Protein AF-A0A7S1UYY3-F1 (afdb_monomer_lite)

Structure (mmCIF, N/CA/C/O backbone):
data_AF-A0A7S1UYY3-F1
#
_entry.id   AF-A0A7S1UYY3-F1
#
loop_
_atom_site.group_PDB
_atom_site.id
_atom_site.type_symbol
_atom_site.label_atom_id
_atom_site.label_alt_id
_atom_site.label_comp_id
_atom_site.label_asym_id
_atom_site.label_entity_id
_atom_site.label_seq_id
_atom_site.pdbx_PDB_ins_code
_atom_site.Cartn_x
_atom_site.Cartn_y
_atom_site.Cartn_z
_atom_site.occupancy
_atom_site.B_iso_or_equiv
_atom_site.auth_seq_id
_atom_site.auth_comp_id
_atom_site.auth_asym_id
_atom_site.auth_atom_id
_atom_site.pdbx_PDB_model_num
ATOM 1 N N . ASP A 1 1 ? -10.973 -47.194 -10.276 1.00 52.62 1 ASP A N 1
ATOM 2 C CA . ASP A 1 1 ? -10.687 -47.774 -8.959 1.00 52.62 1 ASP A CA 1
ATOM 3 C C . ASP A 1 1 ? -9.237 -47.591 -8.577 1.00 52.62 1 ASP A C 1
ATOM 5 O O . ASP A 1 1 ? -8.511 -48.560 -8.589 1.00 52.62 1 ASP A O 1
ATOM 9 N N . ASP A 1 2 ? -8.835 -46.366 -8.234 1.00 42.84 2 ASP A N 1
ATOM 10 C CA . ASP A 1 2 ? -7.578 -46.113 -7.515 1.00 42.84 2 ASP A CA 1
ATOM 11 C C . ASP A 1 2 ? -7.747 -44.803 -6.734 1.00 42.84 2 ASP A C 1
ATOM 13 O O . ASP A 1 2 ? -7.503 -43.701 -7.227 1.00 42.84 2 ASP A O 1
ATOM 17 N N . SER A 1 3 ? -8.307 -44.925 -5.530 1.00 42.09 3 SER A N 1
ATOM 18 C CA . SER A 1 3 ? -8.498 -43.836 -4.573 1.00 42.09 3 SER A CA 1
ATOM 19 C C . SER A 1 3 ? -7.393 -43.893 -3.520 1.00 42.09 3 SER A C 1
ATOM 21 O O . SER A 1 3 ? -7.538 -44.558 -2.494 1.00 42.09 3 SER A O 1
ATOM 23 N N . GLU A 1 4 ? -6.285 -43.200 -3.769 1.00 55.50 4 GLU A N 1
ATOM 24 C CA . GLU A 1 4 ? -5.253 -42.969 -2.758 1.00 55.50 4 GLU A CA 1
ATOM 25 C C . GLU A 1 4 ? -5.729 -41.894 -1.770 1.00 55.50 4 GLU A C 1
ATOM 27 O O . GLU A 1 4 ? -5.860 -40.711 -2.100 1.00 55.50 4 GLU A O 1
ATOM 32 N N . GLY A 1 5 ? -6.021 -42.330 -0.543 1.00 42.44 5 GLY A N 1
ATOM 33 C CA . GLY A 1 5 ? -6.344 -41.473 0.589 1.00 42.44 5 GLY A CA 1
ATOM 34 C C . GLY A 1 5 ? -5.138 -40.635 1.001 1.00 42.44 5 GLY A C 1
ATOM 35 O O . GLY A 1 5 ? -4.098 -41.164 1.385 1.00 42.44 5 GLY A O 1
ATOM 36 N N . ARG A 1 6 ? -5.281 -39.309 0.927 1.00 49.28 6 ARG A N 1
ATOM 37 C CA . ARG A 1 6 ? -4.345 -38.370 1.548 1.00 49.28 6 ARG A CA 1
ATOM 38 C C . ARG A 1 6 ? -4.830 -38.053 2.952 1.00 49.28 6 ARG A C 1
ATOM 40 O O . ARG A 1 6 ? -5.803 -37.320 3.119 1.00 49.28 6 ARG A O 1
ATOM 47 N N . ASP A 1 7 ? -4.114 -38.585 3.933 1.00 47.47 7 ASP A N 1
ATOM 48 C CA . ASP A 1 7 ? -4.199 -38.169 5.326 1.00 47.47 7 ASP A CA 1
ATOM 49 C C . ASP A 1 7 ? -3.771 -36.702 5.450 1.00 47.47 7 ASP A C 1
ATOM 51 O O . ASP A 1 7 ? -2.612 -36.335 5.244 1.00 47.47 7 ASP A O 1
ATOM 55 N N . ILE A 1 8 ? -4.737 -35.836 5.755 1.00 46.44 8 ILE A N 1
ATOM 56 C CA . ILE A 1 8 ? -4.499 -34.430 6.079 1.00 46.44 8 ILE A CA 1
ATOM 57 C C . ILE A 1 8 ? -4.247 -34.358 7.585 1.00 46.44 8 ILE A C 1
ATOM 59 O O . ILE A 1 8 ? -5.171 -34.233 8.387 1.00 46.44 8 ILE A O 1
ATOM 63 N N . SER A 1 9 ? -2.975 -34.441 7.966 1.00 44.53 9 SER A N 1
ATOM 64 C CA . SER A 1 9 ? -2.517 -34.140 9.322 1.00 44.53 9 SER A CA 1
ATOM 65 C C . SER A 1 9 ? -2.744 -32.657 9.624 1.00 44.53 9 SER A C 1
ATOM 67 O O . SER A 1 9 ? -2.066 -31.786 9.080 1.00 44.53 9 SER A O 1
ATOM 69 N N . ILE A 1 10 ? -3.717 -32.366 10.487 1.00 49.03 10 ILE A N 1
ATOM 70 C CA . ILE A 1 10 ? -4.000 -31.021 11.000 1.00 49.03 10 ILE A CA 1
ATOM 71 C C . ILE A 1 10 ? -2.915 -30.669 12.034 1.00 49.03 10 ILE A C 1
ATOM 73 O O . ILE A 1 10 ? -2.806 -31.373 13.040 1.00 49.03 10 ILE A O 1
ATOM 77 N N . PRO A 1 11 ? -2.119 -29.599 11.856 1.00 46.88 11 PRO A N 1
ATOM 78 C CA . PRO A 1 11 ? -1.192 -29.164 12.890 1.00 46.88 11 PRO A CA 1
ATOM 79 C C . PRO A 1 11 ? -1.979 -28.535 14.048 1.00 46.88 11 PRO A C 1
ATOM 81 O O . PRO A 1 11 ? -2.518 -27.434 13.935 1.00 46.88 11 PRO A O 1
ATOM 84 N N . SER A 1 12 ? -2.043 -29.240 15.180 1.00 55.00 12 SER A N 1
ATOM 85 C CA . SER A 1 12 ? -2.548 -28.703 16.443 1.00 55.00 12 SER A CA 1
ATOM 86 C C . SER A 1 12 ? -1.525 -27.722 17.026 1.00 55.00 12 SER A C 1
ATOM 88 O O . SER A 1 12 ? -0.658 -28.091 17.816 1.00 55.00 12 SER A O 1
ATOM 90 N N . LEU A 1 13 ? -1.604 -26.459 16.618 1.00 47.78 13 LEU A N 1
ATOM 91 C CA . LEU A 1 13 ? -0.840 -25.367 17.217 1.00 47.78 13 LEU A CA 1
ATOM 92 C C . LEU A 1 13 ? -1.802 -24.407 17.909 1.00 47.78 13 LEU A C 1
ATOM 94 O O . LEU A 1 13 ? -2.100 -23.323 17.417 1.00 47.78 13 LEU A O 1
ATOM 98 N N . LEU A 1 14 ? -2.283 -24.825 19.078 1.00 53.88 14 LEU A N 1
ATOM 99 C CA . LEU A 1 14 ? -2.656 -23.880 20.121 1.00 53.88 14 LEU A CA 1
ATOM 100 C C . LEU A 1 14 ? -1.520 -23.888 21.150 1.00 53.88 14 LEU A C 1
ATOM 102 O O . LEU A 1 14 ? -1.193 -24.956 21.672 1.00 53.88 14 LEU A O 1
ATOM 106 N N . PRO A 1 15 ? -0.872 -22.742 21.420 1.00 59.56 15 PRO A N 1
ATOM 107 C CA . PRO A 1 15 ? 0.166 -22.671 22.435 1.00 59.56 15 PRO A CA 1
ATOM 108 C C . PRO A 1 15 ? -0.444 -23.005 23.800 1.00 59.56 15 PRO A C 1
ATOM 110 O O . PRO A 1 15 ? -1.443 -22.411 24.208 1.00 59.56 15 PRO A O 1
ATOM 113 N N . LEU A 1 16 ? 0.190 -23.939 24.512 1.00 57.34 16 LEU A N 1
ATOM 114 C CA . LEU A 1 16 ? -0.206 -24.470 25.826 1.00 57.34 16 LEU A CA 1
ATOM 115 C C . LEU A 1 16 ? -0.330 -23.418 26.956 1.00 57.34 16 LEU A C 1
ATOM 117 O O . LEU A 1 16 ? -0.609 -23.792 28.084 1.00 57.34 16 LEU A O 1
ATOM 121 N N . GLY A 1 17 ? -0.172 -22.118 26.678 1.00 54.28 17 GLY A N 1
ATOM 122 C CA . GLY A 1 17 ? -0.335 -21.022 27.645 1.00 54.28 17 GLY A CA 1
ATOM 123 C C . GLY A 1 17 ? -1.596 -20.162 27.469 1.00 54.28 17 GLY A C 1
ATOM 124 O O . GLY A 1 17 ? -1.821 -19.251 28.259 1.00 54.28 17 GLY A O 1
ATOM 125 N N . ALA A 1 18 ? -2.429 -20.406 26.447 1.00 55.88 18 ALA A N 1
ATOM 126 C CA . ALA A 1 18 ? -3.613 -19.570 26.198 1.00 55.88 18 ALA A CA 1
ATOM 127 C C . ALA A 1 18 ? -4.773 -19.829 27.183 1.00 55.88 18 ALA A C 1
ATOM 129 O O . ALA A 1 18 ? -5.605 -18.947 27.399 1.00 55.88 18 ALA A O 1
ATOM 130 N N . LEU A 1 19 ? -4.830 -21.018 27.795 1.00 60.69 19 LEU A N 1
ATOM 131 C CA . LEU A 1 19 ? -5.887 -21.373 28.749 1.00 60.69 19 LEU A CA 1
ATOM 132 C C . LEU A 1 19 ? -5.675 -20.720 30.125 1.00 60.69 19 LEU A C 1
ATOM 134 O O . LEU A 1 19 ? -6.641 -20.228 30.707 1.00 60.69 19 LEU A O 1
ATOM 138 N N . ASP A 1 20 ? -4.428 -20.591 30.585 1.00 67.62 20 ASP A N 1
ATOM 139 C CA . ASP A 1 20 ? -4.117 -19.972 31.882 1.00 67.62 20 ASP A CA 1
ATOM 140 C C . ASP A 1 20 ? -4.412 -18.461 31.894 1.00 67.62 20 ASP A C 1
ATOM 142 O O . ASP A 1 20 ? -4.897 -17.915 32.890 1.00 67.62 20 ASP A O 1
ATOM 146 N N . ALA A 1 21 ? -4.210 -17.778 30.760 1.00 65.81 21 ALA A N 1
ATOM 147 C CA . ALA A 1 21 ? -4.546 -16.360 30.616 1.00 65.81 21 ALA A CA 1
ATOM 148 C C . ALA A 1 21 ? -6.069 -16.110 30.644 1.00 65.81 21 ALA A C 1
ATOM 150 O O . ALA A 1 21 ? -6.531 -15.128 31.231 1.00 65.81 21 ALA A O 1
ATOM 151 N N . LEU A 1 22 ? -6.859 -17.020 30.063 1.00 63.47 22 LEU A N 1
ATOM 152 C CA . LEU A 1 22 ? -8.324 -16.950 30.079 1.00 63.47 22 LEU A CA 1
ATOM 153 C C . LEU A 1 22 ? -8.902 -17.261 31.467 1.00 63.47 22 LEU A C 1
ATOM 155 O O . LEU A 1 22 ? -9.860 -16.610 31.890 1.00 63.47 22 LEU A O 1
ATOM 159 N N . GLU A 1 23 ? -8.304 -18.194 32.213 1.00 70.75 23 GLU A N 1
ATOM 160 C CA . GLU A 1 23 ? -8.744 -18.500 33.578 1.00 70.75 23 GLU A CA 1
ATOM 161 C C . GLU A 1 23 ? -8.392 -17.376 34.571 1.00 70.75 23 GLU A C 1
ATOM 163 O O . GLU A 1 23 ? -9.187 -17.062 35.464 1.00 70.75 23 GLU A O 1
ATOM 168 N N . SER A 1 24 ? -7.248 -16.704 34.385 1.00 67.19 24 SER A N 1
ATOM 169 C CA . SER A 1 24 ? -6.874 -15.535 35.190 1.00 67.19 24 SER A CA 1
ATOM 170 C C . SER A 1 24 ? -7.800 -14.338 34.937 1.00 67.19 24 SER A C 1
ATOM 172 O O . SER A 1 24 ? -8.229 -13.686 35.890 1.00 67.19 24 SER A O 1
ATOM 174 N N . ALA A 1 25 ? -8.186 -14.082 33.681 1.00 64.38 25 ALA A N 1
ATOM 175 C CA . ALA A 1 25 ? -9.137 -13.018 33.345 1.00 64.38 25 ALA A CA 1
ATOM 176 C C . ALA A 1 25 ? -10.555 -13.296 33.891 1.00 64.38 25 ALA A C 1
ATOM 178 O O . ALA A 1 25 ? -11.252 -12.380 34.330 1.00 64.38 25 ALA A O 1
ATOM 179 N N . ALA A 1 26 ? -10.980 -14.565 33.935 1.00 64.94 26 ALA A N 1
ATOM 180 C CA . ALA A 1 26 ? -12.285 -14.950 34.477 1.00 64.94 26 ALA A CA 1
ATOM 181 C C . ALA A 1 26 ? -12.391 -14.789 36.009 1.00 64.94 26 ALA A C 1
ATOM 183 O O . ALA A 1 26 ? -13.480 -14.516 36.525 1.00 64.94 26 ALA A O 1
ATOM 184 N N . LYS A 1 27 ? -11.281 -14.930 36.751 1.00 67.06 27 LYS A N 1
ATOM 185 C CA . LYS A 1 27 ? -11.254 -14.720 38.213 1.00 67.06 27 LYS A CA 1
ATOM 186 C C . LYS A 1 27 ? -11.366 -13.239 38.588 1.00 67.06 27 LYS A C 1
ATOM 188 O O . LYS A 1 27 ? -12.049 -12.923 39.562 1.00 67.06 27 LYS A O 1
ATOM 193 N N . ASP A 1 28 ? -10.800 -12.345 37.780 1.00 62.34 28 ASP A N 1
ATOM 194 C CA . ASP A 1 28 ? -10.790 -10.906 38.068 1.00 62.34 28 ASP A CA 1
ATOM 195 C C . ASP A 1 28 ? -12.173 -10.252 37.858 1.00 62.34 28 ASP A C 1
ATOM 197 O O . ASP A 1 28 ? -12.655 -9.481 38.691 1.00 62.34 28 ASP A O 1
ATOM 201 N N . VAL A 1 29 ? -12.916 -10.680 36.828 1.00 61.19 29 VAL A N 1
ATOM 202 C CA . VAL A 1 29 ? -14.305 -10.224 36.602 1.00 61.19 29 VAL A CA 1
ATOM 203 C C . VAL A 1 29 ? -15.252 -10.710 37.710 1.00 61.19 29 VAL A C 1
ATOM 205 O O . VAL A 1 29 ? -16.181 -9.999 38.106 1.00 61.19 29 VAL A O 1
ATOM 208 N N . ARG A 1 30 ? -15.012 -11.906 38.269 1.00 58.00 30 ARG A N 1
ATOM 209 C CA . ARG A 1 30 ? -15.845 -12.467 39.346 1.00 58.00 30 ARG A CA 1
ATOM 210 C C . ARG A 1 30 ? -15.666 -11.721 40.673 1.00 58.00 30 ARG A C 1
ATOM 212 O O . ARG A 1 30 ? -16.645 -11.576 41.399 1.00 58.00 30 ARG A O 1
ATOM 219 N N . GLY A 1 31 ? -14.463 -11.213 40.954 1.00 56.47 31 GLY A N 1
ATOM 220 C CA . GLY A 1 31 ? -14.181 -10.392 42.138 1.00 56.47 31 GLY A CA 1
ATOM 221 C C . GLY A 1 31 ? -14.798 -8.991 42.073 1.00 56.47 31 GLY A C 1
ATOM 222 O O . GLY A 1 31 ? -15.249 -8.462 43.092 1.00 56.47 31 GLY A O 1
ATOM 223 N N . GLN A 1 32 ? -14.898 -8.408 40.873 1.00 55.22 32 GLN A N 1
ATOM 224 C CA . GLN A 1 32 ? -15.507 -7.086 40.691 1.00 55.22 32 GLN A CA 1
ATOM 225 C C . GLN A 1 32 ? -17.042 -7.121 40.770 1.00 55.22 32 GLN A C 1
ATOM 227 O O . GLN A 1 32 ? -17.643 -6.214 41.346 1.00 55.22 32 GLN A O 1
ATOM 232 N N . LEU A 1 33 ? -17.698 -8.195 40.309 1.00 52.19 33 LEU A N 1
ATOM 233 C CA . LEU A 1 33 ? -19.162 -8.310 40.400 1.00 52.19 33 LEU A CA 1
ATOM 234 C C . LEU A 1 33 ? -19.693 -8.539 41.825 1.00 52.19 33 LEU A C 1
ATOM 236 O O . LEU A 1 33 ? -20.840 -8.193 42.105 1.00 52.19 33 LEU A O 1
ATOM 240 N N . THR A 1 34 ? -18.889 -9.079 42.744 1.00 53.59 34 THR A N 1
ATOM 241 C CA . THR A 1 34 ? -19.306 -9.262 44.147 1.00 53.59 34 THR A CA 1
ATOM 242 C C . THR A 1 34 ? -19.198 -7.993 44.991 1.00 53.59 34 THR A C 1
ATOM 244 O O . THR A 1 34 ? -19.754 -7.954 46.083 1.00 53.59 34 THR A O 1
ATOM 247 N N . LYS A 1 35 ? -18.519 -6.944 44.504 1.00 50.16 35 LYS A N 1
ATOM 248 C CA . LYS A 1 35 ? -18.281 -5.714 45.281 1.00 50.16 35 LYS A CA 1
ATOM 249 C C . LYS A 1 35 ? -19.299 -4.595 45.017 1.00 50.16 35 LYS A C 1
ATOM 251 O O . LYS A 1 35 ? -19.340 -3.636 45.774 1.00 50.16 35 LYS A O 1
ATOM 256 N N . VAL A 1 36 ? -20.157 -4.736 44.003 1.00 51.00 36 VAL A N 1
ATOM 257 C CA . VAL A 1 36 ? -21.147 -3.708 43.602 1.00 51.00 36 VAL A CA 1
ATOM 258 C C . VAL A 1 36 ? -22.562 -4.006 44.132 1.00 51.00 36 VAL A C 1
ATOM 260 O O . VAL A 1 36 ? -23.520 -3.333 43.773 1.00 51.00 36 VAL A O 1
ATOM 263 N N . ARG A 1 37 ? -22.747 -5.010 45.002 1.00 51.00 37 ARG A N 1
ATOM 264 C CA . ARG A 1 37 ? -24.098 -5.461 45.391 1.00 51.00 37 ARG A CA 1
ATOM 265 C C . ARG A 1 37 ? -24.432 -5.403 46.879 1.00 51.00 37 ARG A C 1
ATOM 267 O O . ARG A 1 37 ? -25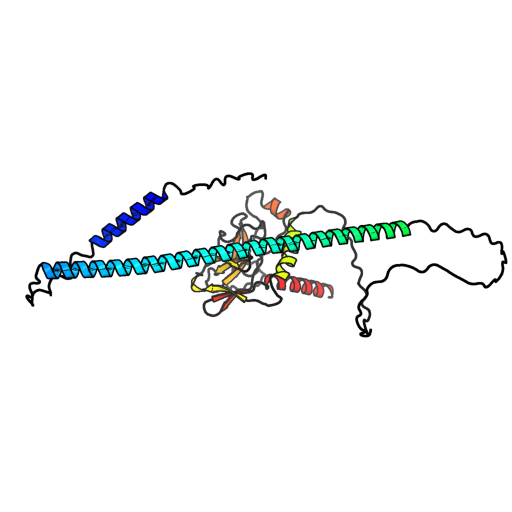.399 -6.040 47.285 1.00 51.00 37 ARG A O 1
ATOM 274 N N . SER A 1 38 ? -23.681 -4.636 47.669 1.00 51.16 38 SER A N 1
ATOM 275 C CA . SER A 1 38 ? -23.758 -4.743 49.132 1.00 51.16 38 SER A CA 1
ATOM 276 C C . SER A 1 38 ? -24.171 -3.486 49.900 1.00 51.16 38 SER A C 1
ATOM 278 O O . SER A 1 38 ? -24.153 -3.575 51.122 1.00 51.16 38 SER A O 1
ATOM 280 N N . SER A 1 39 ? -24.527 -2.341 49.292 1.00 51.81 39 SER A N 1
ATOM 281 C CA . SER A 1 39 ? -24.706 -1.142 50.143 1.00 51.81 39 SER A CA 1
ATOM 282 C C . SER A 1 39 ? -25.784 -0.098 49.843 1.00 51.81 39 SER A C 1
ATOM 284 O O . SER A 1 39 ? -25.890 0.792 50.672 1.00 51.81 39 SER A O 1
ATOM 286 N N . GLU A 1 40 ? -26.608 -0.144 48.786 1.00 52.81 40 GLU A N 1
ATOM 287 C CA . GLU A 1 40 ? -27.428 1.062 48.483 1.00 52.81 40 GLU A CA 1
ATOM 288 C C . GLU A 1 40 ? -28.910 0.892 48.099 1.00 52.81 40 GLU A C 1
ATOM 290 O O . GLU A 1 40 ? -29.502 1.849 47.617 1.00 52.81 40 GLU A O 1
ATOM 295 N N . VAL A 1 41 ? -29.582 -0.248 48.324 1.00 52.28 41 VAL A N 1
ATOM 296 C CA . VAL A 1 41 ? -31.020 -0.342 47.940 1.00 52.28 41 VAL A CA 1
ATOM 297 C C . VAL A 1 41 ? -31.909 -1.127 48.914 1.00 52.28 41 VAL A C 1
ATOM 299 O O . VAL A 1 41 ? -32.757 -1.901 48.480 1.00 52.28 41 VAL A O 1
ATOM 302 N N . LEU A 1 42 ? -31.742 -0.986 50.232 1.00 50.09 42 LEU A N 1
ATOM 303 C CA . LEU A 1 42 ? -32.542 -1.778 51.187 1.00 50.09 42 LEU A CA 1
ATOM 304 C C . LEU A 1 42 ? -33.199 -1.002 52.338 1.00 50.09 42 LEU A C 1
ATOM 306 O O . LEU A 1 42 ? -33.505 -1.619 53.352 1.00 50.09 42 LEU A O 1
ATOM 310 N N . GLU A 1 43 ? -33.493 0.296 52.185 1.00 55.19 43 GLU A N 1
ATOM 311 C CA . GLU A 1 43 ? -34.178 1.052 53.258 1.00 55.19 43 GLU A CA 1
ATOM 312 C C . GLU A 1 43 ? -35.574 1.623 52.928 1.00 55.19 43 GLU A C 1
ATOM 314 O O . GLU A 1 43 ? -36.289 1.982 53.857 1.00 55.19 43 GLU A O 1
ATOM 319 N N . ASP A 1 44 ? -36.068 1.570 51.683 1.00 52.03 44 ASP A N 1
ATOM 320 C CA . ASP A 1 44 ? -37.343 2.240 51.328 1.00 52.03 44 ASP A CA 1
ATOM 321 C C . ASP A 1 44 ? -38.580 1.327 51.148 1.00 52.03 44 ASP A C 1
ATOM 323 O O . ASP A 1 44 ? -39.634 1.789 50.715 1.00 52.03 44 ASP A O 1
ATOM 327 N N . ALA A 1 45 ? -38.521 0.034 51.492 1.00 53.22 45 ALA A N 1
ATOM 328 C CA . ALA A 1 45 ? -39.613 -0.918 51.199 1.00 53.22 45 ALA A CA 1
ATOM 329 C C . ALA A 1 45 ? -40.429 -1.416 52.415 1.00 53.22 45 ALA A C 1
ATOM 331 O O . ALA A 1 45 ? -41.076 -2.459 52.326 1.00 53.22 45 ALA A O 1
ATOM 332 N N . VAL A 1 46 ? -40.417 -0.717 53.557 1.00 52.41 46 VAL A N 1
ATOM 333 C CA . VAL A 1 46 ? -41.005 -1.236 54.818 1.00 52.41 46 VAL A CA 1
ATOM 334 C C . VAL A 1 46 ? -42.440 -0.744 55.117 1.00 52.41 46 VAL A C 1
ATOM 336 O O . VAL A 1 46 ? -42.997 -1.116 56.144 1.00 52.41 46 VAL A O 1
ATOM 339 N N . SER A 1 47 ? -43.119 0.026 54.253 1.00 51.81 47 SER A N 1
ATOM 340 C CA . SER A 1 47 ? -44.409 0.642 54.650 1.00 51.81 47 SER A CA 1
ATOM 341 C C . SER A 1 47 ? -45.722 -0.026 54.200 1.00 51.81 47 SER A C 1
ATOM 343 O O . SER A 1 47 ? -46.768 0.396 54.685 1.00 51.81 47 SER A O 1
ATOM 345 N N . GLU A 1 48 ? -45.737 -1.092 53.388 1.00 53.12 48 GLU A N 1
ATOM 346 C CA . GLU A 1 48 ? -46.998 -1.778 53.020 1.00 53.12 48 GLU A CA 1
ATOM 347 C C . GLU A 1 48 ? -46.919 -3.308 53.178 1.00 53.12 48 GLU A C 1
ATOM 349 O O . GLU A 1 48 ? -46.413 -4.043 52.331 1.00 53.12 48 GLU A O 1
ATOM 354 N N . GLY A 1 49 ? -47.439 -3.801 54.307 1.00 53.38 49 GLY A N 1
ATOM 355 C CA . GLY A 1 49 ? -47.436 -5.208 54.712 1.00 53.38 49 GLY A CA 1
ATOM 356 C C . GLY A 1 49 ? -48.426 -6.098 53.956 1.00 53.38 49 GLY A C 1
ATOM 357 O O . GLY A 1 49 ? -49.416 -6.547 54.530 1.00 53.38 49 GLY A O 1
ATOM 358 N N . TYR A 1 50 ? -48.124 -6.431 52.701 1.00 59.72 50 TYR A N 1
ATOM 359 C CA . TYR A 1 50 ? -48.684 -7.615 52.041 1.00 59.72 50 TYR A CA 1
ATOM 360 C C . TYR A 1 50 ? -47.728 -8.802 52.225 1.00 59.72 50 TYR A C 1
ATOM 362 O O . TYR A 1 50 ? -46.775 -8.982 51.466 1.00 59.72 50 TYR A O 1
ATOM 370 N N . LEU A 1 51 ? -47.980 -9.625 53.249 1.00 66.56 51 LEU A N 1
ATOM 371 C CA . LEU A 1 51 ? -47.312 -10.917 53.425 1.00 66.56 51 LEU A CA 1
ATOM 372 C C . LEU A 1 51 ? -47.749 -11.854 52.290 1.00 66.56 51 LEU A C 1
ATOM 374 O O . LEU A 1 51 ? -48.827 -12.445 52.334 1.00 66.56 51 LEU A O 1
ATOM 378 N N . LEU A 1 52 ? -46.922 -11.955 51.249 1.00 67.62 52 LEU A N 1
ATOM 379 C CA . LEU A 1 52 ? -47.078 -12.960 50.199 1.00 67.62 52 LEU A CA 1
ATOM 380 C C . LEU A 1 52 ? -47.020 -14.353 50.824 1.00 67.62 52 LEU A C 1
ATOM 382 O O . LEU A 1 52 ? -46.134 -14.651 51.627 1.00 67.62 52 LEU A O 1
ATOM 386 N N . THR A 1 53 ? -47.962 -15.212 50.444 1.00 84.69 53 THR A N 1
ATOM 387 C CA . THR A 1 53 ? -47.918 -16.607 50.873 1.00 84.69 53 THR A CA 1
ATOM 388 C C . THR A 1 53 ? -46.729 -17.310 50.199 1.00 84.69 53 THR A C 1
ATOM 390 O O . THR A 1 53 ? -46.391 -16.974 49.058 1.00 84.69 53 THR A O 1
ATOM 393 N N . PRO A 1 54 ? -46.089 -18.302 50.847 1.00 85.31 54 PRO A N 1
ATOM 394 C CA . PRO A 1 54 ? -44.993 -19.070 50.241 1.00 85.31 54 PRO A CA 1
ATOM 395 C C . PRO A 1 54 ? -45.331 -19.663 48.856 1.00 85.31 54 PRO A C 1
ATOM 397 O O . PRO A 1 54 ? -44.461 -19.798 47.991 1.00 85.31 54 PRO A O 1
ATOM 400 N N . ASP A 1 55 ? -46.610 -19.959 48.606 1.00 89.69 55 ASP A N 1
ATOM 401 C CA . ASP A 1 55 ? -47.096 -20.464 47.319 1.00 89.69 55 ASP A CA 1
ATOM 402 C C . ASP A 1 55 ? -47.043 -19.412 46.197 1.00 89.69 55 ASP A C 1
ATOM 404 O O . ASP A 1 55 ? -46.783 -19.748 45.035 1.00 89.69 55 ASP A O 1
ATOM 408 N N . ASP A 1 56 ? -47.243 -18.131 46.517 1.00 89.75 56 ASP A N 1
ATOM 409 C CA . ASP A 1 56 ? -47.178 -17.038 45.542 1.00 89.75 56 ASP A CA 1
ATOM 410 C C . ASP A 1 56 ? -45.735 -16.733 45.126 1.00 89.75 56 ASP A C 1
ATOM 412 O O . ASP A 1 56 ? -45.465 -16.430 43.956 1.00 89.75 56 ASP A O 1
ATOM 416 N N . GLU A 1 57 ? -44.786 -16.885 46.049 1.00 89.75 57 GLU A N 1
ATOM 417 C CA . GLU A 1 57 ? -43.359 -16.743 45.761 1.00 89.75 57 GLU A CA 1
ATOM 418 C C . GLU A 1 57 ? -42.860 -17.862 44.833 1.00 89.75 57 GLU A C 1
ATOM 420 O O . GLU A 1 57 ? -42.193 -17.598 43.826 1.00 89.75 57 GLU A O 1
ATOM 425 N N . SER A 1 58 ? -43.274 -19.108 45.089 1.00 92.56 58 SER A N 1
ATOM 426 C CA . SER A 1 58 ? -42.958 -20.256 44.229 1.00 92.56 58 SER A CA 1
ATOM 427 C C . SER A 1 58 ? -43.489 -20.071 42.799 1.00 92.56 58 SER A C 1
ATOM 429 O O . SER A 1 58 ? -42.760 -20.268 41.815 1.00 92.56 58 SER A O 1
ATOM 431 N N . LYS A 1 59 ? -44.735 -19.593 42.653 1.00 93.75 59 LYS A N 1
ATOM 432 C CA . LYS A 1 59 ? -45.323 -19.274 41.340 1.00 93.75 59 LYS A CA 1
ATOM 433 C C . LYS A 1 59 ? -44.536 -18.179 40.620 1.00 93.75 59 LYS A C 1
ATOM 435 O O . LYS A 1 59 ? -44.206 -18.366 39.444 1.00 93.75 59 LYS A O 1
ATOM 440 N N . ARG A 1 60 ? -44.169 -17.088 41.305 1.00 93.12 60 ARG A N 1
ATOM 441 C CA . ARG A 1 60 ? -43.349 -16.001 40.732 1.00 93.12 60 ARG A CA 1
ATOM 442 C C . ARG A 1 60 ? -41.983 -16.496 40.257 1.00 93.12 60 ARG A C 1
ATOM 444 O O . ARG A 1 60 ? -41.592 -16.208 39.126 1.00 93.12 60 ARG A O 1
ATOM 451 N N . LEU A 1 61 ? -41.289 -17.303 41.060 1.00 93.88 61 LEU A N 1
ATOM 452 C CA . LEU A 1 61 ? -39.999 -17.891 40.683 1.00 93.88 61 LEU A CA 1
ATOM 453 C C . LEU A 1 61 ? -40.123 -18.823 39.472 1.00 93.88 61 LEU A C 1
ATOM 455 O O . LEU A 1 61 ? -39.268 -18.808 38.582 1.00 93.88 61 LEU A O 1
ATOM 459 N N . SER A 1 62 ? -41.196 -19.615 39.397 1.00 95.75 62 SER A N 1
ATOM 460 C CA . SER A 1 62 ? -41.449 -20.492 38.250 1.00 95.75 62 SER A CA 1
ATOM 461 C C . SER A 1 62 ? -41.694 -19.704 36.954 1.00 95.75 62 SER A C 1
ATOM 463 O O . SER A 1 62 ? -41.162 -20.071 35.902 1.00 95.75 62 SER A O 1
ATOM 465 N N . ALA A 1 63 ? -42.425 -18.586 37.027 1.00 96.19 63 ALA A N 1
ATOM 466 C CA . ALA A 1 63 ? -42.673 -17.699 35.895 1.00 96.19 63 ALA A CA 1
ATOM 467 C C . ALA A 1 63 ? -41.379 -17.022 35.422 1.00 96.19 63 ALA A C 1
ATOM 469 O O . ALA A 1 63 ? -41.074 -17.051 34.230 1.00 96.19 63 ALA A O 1
ATOM 470 N N . LEU A 1 64 ? -40.564 -16.524 36.357 1.00 96.94 64 LEU A N 1
ATOM 471 C CA . LEU A 1 64 ? -39.270 -15.911 36.056 1.00 96.94 64 LEU A CA 1
ATOM 472 C C . LEU A 1 64 ? -38.312 -16.904 35.378 1.00 96.94 64 LEU A C 1
ATOM 474 O O . LEU A 1 64 ? -37.663 -16.570 34.386 1.00 96.94 64 LEU A O 1
ATOM 478 N N . ARG A 1 65 ? -38.259 -18.156 35.854 1.00 97.31 65 ARG A N 1
ATOM 479 C CA . ARG A 1 65 ? -37.461 -19.221 35.220 1.00 97.31 65 ARG A CA 1
ATOM 480 C C . ARG A 1 65 ? -37.932 -19.520 33.796 1.00 97.31 65 ARG A C 1
ATOM 482 O O . ARG A 1 65 ? -37.095 -19.696 32.913 1.00 97.31 65 ARG A O 1
ATOM 489 N N . ARG A 1 66 ? -39.248 -19.551 33.549 1.00 97.38 66 ARG A N 1
ATOM 490 C CA . ARG A 1 66 ? -39.814 -19.742 32.200 1.00 97.38 66 ARG A CA 1
ATOM 491 C C . ARG A 1 66 ? -39.474 -18.578 31.273 1.00 97.38 66 ARG A C 1
ATOM 493 O O . ARG A 1 66 ? -39.076 -18.813 30.135 1.00 97.38 66 ARG A O 1
ATOM 500 N N . GLU A 1 67 ? -39.568 -17.343 31.757 1.00 97.62 67 GLU A N 1
ATOM 501 C CA . GLU A 1 67 ? -39.206 -16.154 30.982 1.00 97.62 67 GLU A CA 1
ATOM 502 C C . GLU A 1 67 ? -37.709 -16.145 30.634 1.00 97.62 67 GLU A C 1
ATOM 504 O O . GLU A 1 67 ? -37.333 -15.935 29.479 1.00 97.62 67 GLU A O 1
ATOM 509 N N . GLN A 1 68 ? -36.841 -16.444 31.605 1.00 97.69 68 G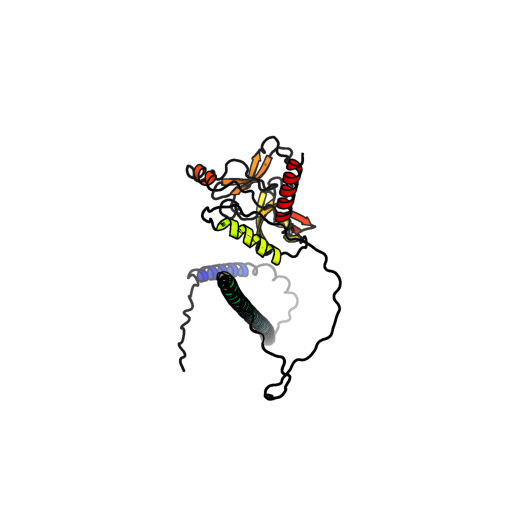LN A N 1
ATOM 510 C CA . GLN A 1 68 ? -35.399 -16.561 31.379 1.00 97.69 68 GLN A CA 1
ATOM 511 C C . GLN A 1 68 ? -35.064 -17.687 30.392 1.00 97.69 68 GLN A C 1
ATOM 513 O O . GLN A 1 68 ? -34.221 -17.499 29.513 1.00 97.69 68 GLN A O 1
ATOM 518 N N . ALA A 1 69 ? -35.740 -18.834 30.490 1.00 97.44 69 ALA A N 1
ATOM 519 C CA . ALA A 1 69 ? -35.578 -19.935 29.545 1.00 97.44 69 ALA A CA 1
ATOM 520 C C . ALA A 1 69 ? -36.015 -19.540 28.123 1.00 97.44 69 ALA A C 1
ATOM 522 O O . ALA A 1 69 ? -35.304 -19.836 27.162 1.00 97.44 69 ALA A O 1
ATOM 523 N N . ALA A 1 70 ? -37.131 -18.818 27.979 1.00 97.56 70 ALA A N 1
ATOM 524 C CA . ALA A 1 70 ? -37.601 -18.321 26.687 1.00 97.56 70 ALA A CA 1
ATOM 525 C C . ALA A 1 70 ? -36.620 -17.314 26.062 1.00 97.56 70 ALA A C 1
ATOM 527 O O . ALA A 1 70 ? -36.299 -17.424 24.877 1.00 97.56 70 ALA A O 1
ATOM 528 N N . LYS A 1 71 ? -36.079 -16.380 26.860 1.00 97.94 71 LYS A N 1
ATOM 529 C CA . LYS A 1 71 ? -35.050 -15.426 26.407 1.00 97.94 71 LYS A CA 1
ATOM 530 C C . LYS A 1 71 ? -33.782 -16.144 25.940 1.00 97.94 71 LYS A C 1
ATOM 532 O O . LYS A 1 71 ? -33.304 -15.861 24.845 1.00 97.94 71 LYS A O 1
ATOM 537 N N . ARG A 1 72 ? -33.286 -17.120 26.712 1.00 97.81 72 ARG A N 1
ATOM 538 C CA . ARG A 1 72 ? -32.117 -17.935 26.334 1.00 97.81 72 ARG A CA 1
ATOM 539 C C . ARG A 1 72 ? -32.356 -18.731 25.054 1.00 97.81 72 ARG A C 1
ATOM 541 O O . ARG A 1 72 ? -31.496 -18.743 24.184 1.00 97.81 72 ARG A O 1
ATOM 548 N N . LYS A 1 73 ? -33.532 -19.348 24.900 1.00 98.00 73 LYS A N 1
ATOM 549 C CA . LYS A 1 73 ? -33.891 -20.074 23.673 1.00 98.00 73 LYS A CA 1
ATOM 550 C C . LYS A 1 73 ? -33.864 -19.155 22.448 1.00 98.00 73 LYS A C 1
ATOM 552 O O . LYS A 1 73 ? -33.292 -19.530 21.431 1.00 98.00 73 LYS A O 1
ATOM 557 N N . LYS A 1 74 ? -34.428 -17.947 22.557 1.00 98.06 74 LYS A N 1
ATOM 558 C CA . LYS A 1 74 ? -34.418 -16.957 21.468 1.00 98.06 74 LYS A CA 1
ATOM 559 C C . LYS A 1 74 ? -32.996 -16.507 21.114 1.00 98.06 74 LYS A C 1
ATOM 561 O O . LYS A 1 74 ? -32.676 -16.410 19.936 1.00 98.06 74 LYS A O 1
ATOM 566 N N . GLN A 1 75 ? -32.147 -16.276 22.117 1.00 97.75 75 GLN A N 1
ATOM 567 C CA . GLN A 1 75 ? -30.739 -15.922 21.904 1.00 97.75 75 GLN A CA 1
ATOM 568 C C . GLN A 1 75 ? -29.969 -17.035 21.184 1.00 97.75 75 GLN A C 1
ATOM 570 O O . GLN A 1 75 ? -29.272 -16.752 20.218 1.00 97.75 75 GLN A O 1
ATOM 575 N N . LEU A 1 76 ? -30.147 -18.294 21.599 1.00 97.88 76 LEU A N 1
ATOM 576 C CA . LEU A 1 76 ? -29.511 -19.442 20.946 1.00 97.88 76 LEU A CA 1
ATOM 577 C C . LEU A 1 76 ? -29.987 -19.625 19.499 1.00 97.88 76 LEU A C 1
ATOM 579 O O . LEU A 1 76 ? -29.186 -19.936 18.625 1.00 97.88 76 LEU A O 1
ATOM 583 N N . GLU A 1 77 ? -31.277 -19.413 19.227 1.00 98.31 77 GLU A N 1
ATOM 584 C CA . GLU A 1 77 ? -31.810 -19.477 17.862 1.00 98.31 77 GLU A CA 1
ATOM 585 C C . GLU A 1 77 ? -31.246 -18.355 16.975 1.00 98.31 77 GLU A C 1
ATOM 587 O O . GLU A 1 77 ? -30.880 -18.591 15.823 1.00 98.31 77 GLU A O 1
ATOM 592 N N . GLU A 1 78 ? -31.141 -17.134 17.503 1.00 98.38 78 GLU A N 1
ATOM 593 C CA . GLU A 1 78 ? -30.535 -16.010 16.790 1.00 98.38 78 GLU A CA 1
ATOM 594 C C . GLU A 1 78 ? -29.041 -16.244 16.528 1.00 98.38 78 GLU A C 1
ATOM 596 O O . GLU A 1 78 ? -28.554 -15.993 15.425 1.00 98.38 78 GLU A O 1
ATOM 601 N N . GLU A 1 79 ? -28.315 -16.775 17.510 1.00 97.75 79 GLU A N 1
ATOM 602 C CA . GLU A 1 79 ? -26.907 -17.131 17.362 1.00 97.75 79 GLU A CA 1
ATOM 603 C C . GLU A 1 79 ? -26.709 -18.239 16.320 1.00 97.75 79 GLU A C 1
ATOM 605 O O . GLU A 1 79 ? -25.851 -18.106 15.448 1.00 97.75 79 GLU A O 1
ATOM 610 N N . ALA A 1 80 ? -27.546 -19.281 16.333 1.00 98.19 80 ALA A N 1
ATOM 611 C CA . ALA A 1 80 ? -27.516 -20.345 15.332 1.00 98.19 80 ALA A CA 1
ATOM 612 C C . ALA A 1 80 ? -27.758 -19.803 13.913 1.00 98.19 80 ALA A C 1
ATOM 614 O O . ALA A 1 80 ? -27.026 -20.155 12.986 1.00 98.19 80 ALA A O 1
ATOM 615 N N . LYS A 1 81 ? -28.715 -18.878 13.741 1.00 98.38 81 LYS A N 1
ATOM 616 C CA . LYS A 1 81 ? -28.954 -18.196 12.455 1.00 98.38 81 LYS A CA 1
ATOM 617 C C . LYS A 1 81 ? -27.742 -17.380 12.006 1.00 98.38 81 LYS A C 1
ATOM 619 O O . LYS A 1 81 ? -27.363 -17.443 10.839 1.00 98.38 81 LYS A O 1
ATOM 624 N N . ARG A 1 82 ? -27.091 -16.651 12.921 1.00 97.75 82 ARG A N 1
ATOM 625 C CA . ARG A 1 82 ? -25.856 -15.902 12.618 1.00 97.75 82 ARG A CA 1
ATOM 626 C C . ARG A 1 82 ? -24.706 -16.833 12.227 1.00 97.75 82 ARG A C 1
ATOM 628 O O . ARG A 1 82 ? -23.958 -16.510 11.310 1.00 97.75 82 ARG A O 1
ATOM 635 N N . GLN A 1 83 ? -24.557 -17.977 12.895 1.00 97.69 83 GLN A N 1
ATOM 636 C CA . GLN A 1 83 ? -23.536 -18.969 12.550 1.00 97.69 83 GLN A CA 1
ATOM 637 C C . GLN A 1 83 ? -23.793 -19.600 11.180 1.00 97.69 83 GLN A C 1
ATOM 639 O O . GLN A 1 83 ? -22.852 -19.776 10.410 1.00 97.69 83 GLN A O 1
ATOM 644 N N . GLN A 1 84 ? -25.052 -19.899 10.855 1.00 98.00 84 GLN A N 1
ATOM 645 C CA . GLN A 1 84 ? -25.423 -20.405 9.538 1.00 98.00 84 GLN A CA 1
ATOM 646 C C . GLN A 1 84 ? -25.117 -19.380 8.439 1.00 98.00 84 GLN A C 1
ATOM 648 O O . GLN A 1 84 ? -24.424 -19.718 7.487 1.00 98.00 84 GLN A O 1
ATOM 653 N N . ALA A 1 85 ? -25.499 -18.113 8.627 1.00 97.12 85 ALA A N 1
ATOM 654 C CA . ALA A 1 85 ? -25.189 -17.049 7.671 1.00 97.12 85 ALA A CA 1
ATOM 655 C C . ALA A 1 85 ? -23.675 -16.899 7.420 1.00 97.12 85 ALA A C 1
ATOM 657 O O . ALA A 1 85 ? -23.252 -16.761 6.276 1.00 97.12 85 ALA A O 1
ATOM 658 N N . ARG A 1 86 ? -22.844 -17.003 8.470 1.00 97.44 86 ARG A N 1
ATOM 659 C CA . ARG A 1 86 ? -21.375 -16.990 8.330 1.00 97.44 86 ARG A CA 1
ATOM 660 C C . ARG A 1 86 ? -20.842 -18.189 7.546 1.00 97.44 86 ARG A C 1
ATOM 662 O O . ARG A 1 86 ? -19.874 -18.040 6.808 1.00 97.44 86 ARG A O 1
ATOM 669 N N . ARG A 1 87 ? -21.436 -19.377 7.712 1.00 97.38 87 ARG A N 1
ATOM 670 C CA . ARG A 1 87 ? -21.059 -20.574 6.940 1.00 97.38 87 ARG A CA 1
ATOM 671 C C . ARG A 1 87 ? -21.426 -20.414 5.469 1.00 97.38 87 ARG A C 1
ATOM 673 O O . ARG A 1 87 ? -20.585 -20.686 4.622 1.00 97.38 87 ARG A O 1
ATOM 680 N N . ASP A 1 88 ? -22.624 -19.918 5.181 1.00 97.50 88 ASP A N 1
ATOM 681 C CA . ASP A 1 88 ? -23.081 -19.690 3.809 1.00 97.50 88 ASP A CA 1
ATOM 682 C C . ASP A 1 88 ? -22.217 -18.630 3.104 1.00 97.50 88 ASP A C 1
ATOM 684 O O . ASP A 1 88 ? -21.811 -18.813 1.956 1.00 97.50 88 ASP A O 1
ATOM 688 N N . GLU A 1 89 ? -21.861 -17.547 3.803 1.00 97.44 89 GLU A N 1
ATOM 689 C CA . GLU A 1 89 ? -20.932 -16.528 3.300 1.00 97.44 89 GLU A CA 1
ATOM 690 C C . GLU A 1 89 ? -19.534 -17.105 3.031 1.00 97.44 89 GLU A C 1
ATOM 692 O O . GLU A 1 89 ? -18.960 -16.869 1.965 1.00 97.44 89 GLU A O 1
ATOM 697 N N . ALA A 1 90 ? -19.007 -17.920 3.951 1.00 96.25 90 ALA A N 1
ATOM 698 C CA . ALA A 1 90 ? -17.720 -18.584 3.774 1.00 96.25 90 ALA A CA 1
ATOM 699 C C . ALA A 1 90 ? -17.720 -19.541 2.568 1.00 96.25 90 ALA A C 1
ATOM 701 O O . ALA A 1 90 ? -16.761 -19.543 1.794 1.00 96.25 90 ALA A O 1
ATOM 702 N N . THR A 1 91 ? -18.797 -20.307 2.365 1.00 97.69 91 THR A N 1
ATOM 703 C CA . THR A 1 91 ? -18.952 -21.184 1.195 1.00 97.69 91 THR A CA 1
ATOM 704 C C . THR A 1 91 ? -18.996 -20.374 -0.100 1.00 97.69 91 THR A C 1
ATOM 706 O O . THR A 1 91 ? -18.259 -20.688 -1.033 1.00 97.69 91 THR A O 1
ATOM 709 N N . ARG A 1 92 ? -19.759 -19.274 -0.148 1.00 98.12 92 ARG A N 1
ATOM 710 C CA . ARG A 1 92 ? -19.803 -18.394 -1.329 1.00 98.12 92 ARG A CA 1
ATOM 711 C C . ARG A 1 92 ? -18.440 -17.791 -1.661 1.00 98.12 92 ARG A C 1
ATOM 713 O O . ARG A 1 92 ? -18.074 -17.708 -2.832 1.00 98.12 92 ARG A O 1
ATOM 720 N N . LEU A 1 93 ? -17.674 -17.382 -0.649 1.00 96.88 93 LEU A N 1
ATOM 721 C CA . LEU A 1 93 ? -16.324 -16.856 -0.849 1.00 96.88 93 LEU A CA 1
ATOM 722 C C . LEU A 1 93 ? -15.364 -17.939 -1.368 1.00 96.88 93 LEU A C 1
ATOM 724 O O . LEU A 1 93 ? -14.532 -17.663 -2.234 1.00 96.88 93 LEU A O 1
ATOM 728 N N . ALA A 1 94 ? -15.487 -19.173 -0.871 1.00 96.31 94 ALA A N 1
ATOM 729 C CA . ALA A 1 94 ? -14.697 -20.307 -1.341 1.00 96.31 94 ALA A CA 1
ATOM 730 C C . ALA A 1 94 ? -15.002 -20.650 -2.810 1.00 96.31 94 ALA A C 1
ATOM 732 O O . ALA A 1 94 ? -14.074 -20.817 -3.602 1.00 96.31 94 ALA A O 1
ATOM 733 N N . GLU A 1 95 ? -16.280 -20.676 -3.193 1.00 97.81 95 GLU A N 1
ATOM 734 C CA . GLU A 1 95 ? -16.712 -20.887 -4.580 1.00 97.81 95 GLU A CA 1
ATOM 735 C C . GLU A 1 95 ? -16.211 -19.773 -5.509 1.00 97.81 95 GLU A C 1
ATOM 737 O O . GLU A 1 95 ? -15.650 -20.056 -6.569 1.00 97.81 95 GLU A O 1
ATOM 742 N N . ALA A 1 96 ? -16.322 -18.508 -5.092 1.00 96.25 96 ALA A N 1
ATOM 743 C CA . ALA A 1 96 ? -15.812 -17.372 -5.859 1.00 96.25 96 ALA A CA 1
ATOM 744 C C . ALA A 1 96 ? -14.288 -17.446 -6.057 1.00 96.25 96 ALA A C 1
ATOM 746 O O . ALA A 1 96 ? -13.779 -17.202 -7.154 1.00 96.25 96 ALA A O 1
ATOM 747 N N . ARG A 1 97 ? -13.545 -17.837 -5.013 1.00 97.44 97 ARG A N 1
ATOM 748 C CA . ARG A 1 97 ? -12.094 -18.043 -5.100 1.00 97.44 97 ARG A CA 1
ATOM 749 C C . ARG A 1 97 ? -11.745 -19.166 -6.075 1.00 97.44 97 ARG A C 1
ATOM 751 O O . ARG A 1 97 ? -10.792 -19.016 -6.840 1.00 97.44 97 ARG A O 1
ATOM 758 N N . GLN A 1 98 ? -12.495 -20.265 -6.057 1.00 97.56 98 GLN A N 1
ATOM 759 C CA . GLN A 1 98 ? -12.274 -21.384 -6.968 1.00 97.56 98 GLN A CA 1
ATOM 760 C C . GLN A 1 98 ? -12.548 -20.982 -8.424 1.00 97.56 98 GLN A C 1
ATOM 762 O O . GLN A 1 98 ? -11.703 -21.222 -9.286 1.00 97.56 98 GLN A O 1
ATOM 767 N N . ALA A 1 99 ? -13.644 -20.263 -8.683 1.00 97.44 99 ALA A N 1
ATOM 768 C CA . ALA A 1 99 ? -13.960 -19.737 -10.010 1.00 97.44 99 ALA A CA 1
ATOM 769 C C . ALA A 1 99 ? -12.850 -18.819 -10.558 1.00 97.44 99 ALA A C 1
ATOM 771 O O . ALA A 1 99 ? -12.449 -18.951 -11.715 1.00 97.44 99 ALA A O 1
ATOM 772 N N . ALA A 1 100 ? -12.278 -17.950 -9.717 1.00 94.06 100 ALA A N 1
ATOM 773 C CA . ALA A 1 100 ? -11.163 -17.085 -10.110 1.00 94.06 100 ALA A CA 1
ATOM 774 C C . ALA A 1 100 ? -9.877 -17.872 -10.441 1.00 94.06 100 ALA A C 1
ATOM 776 O O . ALA A 1 100 ? -9.115 -17.488 -11.333 1.00 94.06 100 ALA A O 1
ATOM 777 N N . ILE A 1 101 ? -9.611 -18.979 -9.736 1.00 95.19 101 ILE A N 1
ATOM 778 C CA . ILE A 1 101 ? -8.479 -19.871 -10.038 1.00 95.19 101 ILE A CA 1
ATOM 779 C C . ILE A 1 101 ? -8.680 -20.548 -11.399 1.00 95.19 101 ILE A C 1
ATOM 781 O O . ILE A 1 101 ? -7.741 -20.611 -12.200 1.00 95.19 101 ILE A O 1
ATOM 785 N N . ASP A 1 102 ? -9.891 -21.023 -11.677 1.00 97.75 102 ASP A N 1
ATOM 786 C CA . ASP A 1 102 ? -10.214 -21.705 -12.931 1.00 97.75 102 ASP A CA 1
ATOM 787 C C . ASP A 1 102 ? -10.193 -20.741 -14.128 1.00 97.75 102 ASP A C 1
ATOM 789 O O . ASP A 1 102 ? -9.666 -21.080 -15.192 1.00 97.75 102 ASP A O 1
ATOM 793 N N . GLU A 1 103 ? -10.636 -19.496 -13.945 1.00 97.75 103 GLU A N 1
ATOM 794 C CA . GLU A 1 103 ? -10.510 -18.448 -14.959 1.00 97.75 103 GLU A CA 1
ATOM 795 C C . GLU A 1 103 ? -9.042 -18.136 -15.287 1.00 97.75 103 GLU A C 1
ATOM 797 O O . GLU A 1 103 ? -8.656 -18.118 -16.461 1.00 97.75 103 GLU A O 1
ATOM 802 N N . LYS A 1 104 ? -8.188 -17.979 -14.266 1.00 97.12 104 LYS A N 1
ATOM 803 C CA . LYS A 1 104 ? -6.741 -17.795 -14.467 1.00 97.12 104 LYS A CA 1
ATOM 804 C C . LYS A 1 104 ? -6.115 -18.972 -15.213 1.00 97.12 104 LYS A C 1
ATOM 806 O O . LYS A 1 104 ? -5.251 -18.771 -16.068 1.00 97.12 104 LYS A O 1
ATOM 811 N N . ARG A 1 105 ? -6.548 -20.205 -14.924 1.00 97.88 105 ARG A N 1
ATOM 812 C CA . ARG A 1 105 ? -6.089 -21.403 -15.643 1.00 97.88 105 ARG A CA 1
ATOM 813 C C . ARG A 1 105 ? -6.471 -21.339 -17.124 1.00 97.88 105 ARG A C 1
ATOM 815 O O . ARG A 1 105 ? -5.607 -21.580 -17.965 1.00 97.88 105 ARG A O 1
ATOM 822 N N . ARG A 1 106 ? -7.711 -20.950 -17.436 1.00 98.44 106 ARG A N 1
ATOM 823 C CA . ARG A 1 106 ? -8.202 -20.792 -18.814 1.00 98.44 106 ARG A CA 1
ATOM 824 C C . ARG A 1 106 ? -7.403 -19.743 -19.593 1.00 98.44 106 ARG A C 1
ATOM 826 O O . ARG A 1 106 ? -6.971 -20.012 -20.710 1.00 98.44 106 ARG A O 1
ATOM 833 N N . ILE A 1 107 ? -7.158 -18.576 -18.993 1.00 96.50 107 ILE A N 1
ATOM 834 C CA . ILE A 1 107 ? -6.368 -17.501 -19.619 1.00 96.50 107 ILE A CA 1
ATOM 835 C C . ILE A 1 107 ? -4.939 -17.981 -19.913 1.00 96.50 107 ILE A C 1
ATOM 837 O O . ILE A 1 107 ? -4.428 -17.791 -21.017 1.00 96.50 107 ILE A O 1
ATOM 841 N N . ASN A 1 108 ? -4.301 -18.669 -18.963 1.00 95.25 108 ASN A N 1
ATOM 842 C CA . ASN A 1 108 ? -2.952 -19.210 -19.154 1.00 95.25 108 ASN A CA 1
ATOM 843 C C . ASN A 1 108 ? -2.881 -20.262 -20.272 1.00 95.25 108 ASN A C 1
ATOM 845 O O . ASN A 1 108 ? -1.889 -20.327 -21.003 1.00 95.25 108 ASN A O 1
ATOM 849 N N . GLU A 1 109 ? -3.916 -21.085 -20.425 1.00 98.56 109 GLU A N 1
ATOM 850 C CA . GLU A 1 109 ? -4.011 -22.043 -21.526 1.00 98.56 109 GLU A CA 1
ATOM 851 C C . GLU A 1 109 ? -4.151 -21.336 -22.882 1.00 98.56 109 GLU A C 1
ATOM 853 O O . GLU A 1 109 ? -3.458 -21.689 -23.841 1.00 98.56 109 GLU A O 1
ATOM 858 N N . GLU A 1 110 ? -4.954 -20.273 -22.955 1.00 98.25 110 GLU A N 1
ATOM 859 C CA . GLU A 1 110 ? -5.086 -19.459 -24.164 1.00 98.25 110 GLU A CA 1
ATOM 860 C C . GLU A 1 110 ? -3.757 -18.795 -24.557 1.00 98.25 110 GLU A C 1
ATOM 862 O O . GLU A 1 110 ? -3.361 -18.840 -25.726 1.00 98.25 110 GLU A O 1
ATOM 867 N N . ILE A 1 111 ? -3.026 -18.236 -23.585 1.00 96.62 111 ILE A N 1
ATOM 868 C CA . ILE A 1 111 ? -1.691 -17.659 -23.801 1.00 96.62 111 ILE A CA 1
ATOM 869 C C . ILE A 1 111 ? -0.736 -18.721 -24.360 1.00 96.62 111 ILE A C 1
ATOM 871 O O . ILE A 1 111 ? -0.037 -18.468 -25.344 1.00 96.62 111 ILE A O 1
ATOM 875 N N . ARG A 1 112 ? -0.741 -19.938 -23.799 1.00 97.75 112 ARG A N 1
ATOM 876 C CA . ARG A 1 112 ? 0.080 -21.056 -24.295 1.00 97.75 112 ARG A CA 1
ATOM 877 C C . ARG A 1 112 ? -0.273 -21.450 -25.727 1.00 97.75 112 ARG A C 1
ATOM 879 O O . ARG A 1 112 ? 0.629 -21.671 -26.537 1.00 97.75 112 ARG A O 1
ATOM 886 N N . LEU A 1 113 ? -1.560 -21.506 -26.066 1.00 98.50 113 LEU A N 1
ATOM 887 C CA . LEU A 1 113 ? -2.013 -21.808 -27.425 1.00 98.50 113 LEU A CA 1
ATOM 888 C C . LEU A 1 113 ? -1.610 -20.711 -28.420 1.00 98.50 113 LEU A C 1
ATOM 890 O O . LEU A 1 113 ? -1.158 -21.029 -29.523 1.00 98.50 113 LEU A O 1
ATOM 894 N N . LYS A 1 114 ? -1.722 -19.432 -28.040 1.00 98.00 114 LYS A N 1
ATOM 895 C CA . LYS A 1 114 ? -1.262 -18.300 -28.864 1.00 98.00 114 LYS A CA 1
ATOM 896 C C . LYS A 1 114 ? 0.249 -18.347 -29.085 1.00 98.00 114 LYS A C 1
ATOM 898 O O . LYS A 1 114 ? 0.685 -18.250 -30.230 1.00 98.00 114 LYS A O 1
ATOM 903 N N . ALA A 1 115 ? 1.030 -18.598 -28.035 1.00 97.88 115 ALA A N 1
ATOM 904 C CA . ALA A 1 115 ? 2.481 -18.745 -28.132 1.00 97.88 115 ALA A CA 1
ATOM 905 C C . ALA A 1 115 ? 2.883 -19.908 -29.057 1.00 97.88 115 ALA A C 1
ATOM 907 O O . ALA A 1 115 ? 3.776 -19.758 -29.891 1.00 97.88 115 ALA A O 1
ATOM 908 N N . LYS A 1 116 ? 2.181 -21.051 -28.981 1.00 98.38 116 LYS A N 1
ATOM 909 C CA . LYS A 1 116 ? 2.407 -22.187 -29.888 1.00 98.38 116 LYS A CA 1
ATOM 910 C C . LYS A 1 116 ? 2.133 -21.814 -31.349 1.00 98.38 116 LYS A C 1
ATOM 912 O O . LYS A 1 116 ? 2.983 -22.055 -32.200 1.00 98.38 116 LYS A O 1
ATOM 917 N N . LYS A 1 117 ? 0.996 -21.169 -31.637 1.00 98.44 117 LYS A N 1
ATOM 918 C CA . LYS A 1 117 ? 0.657 -20.702 -32.995 1.00 98.44 117 LYS A CA 1
ATOM 919 C C . LYS A 1 117 ? 1.671 -19.688 -33.527 1.00 98.44 117 LYS A C 1
ATOM 921 O O . LYS A 1 117 ? 2.046 -19.758 -34.694 1.00 98.44 117 LYS A O 1
ATOM 926 N N . GLN A 1 118 ? 2.132 -18.764 -32.686 1.00 97.75 118 GLN A N 1
ATOM 927 C CA . GLN A 1 118 ? 3.144 -17.779 -33.065 1.00 97.75 118 GLN A CA 1
ATOM 928 C C . GLN A 1 118 ? 4.482 -18.451 -33.394 1.00 97.75 118 GLN A C 1
ATOM 930 O O . GLN A 1 118 ? 5.106 -18.108 -34.397 1.00 97.75 118 GLN A O 1
ATOM 935 N N . LYS A 1 119 ? 4.890 -19.456 -32.610 1.00 98.31 119 LYS A N 1
ATOM 936 C CA . LYS A 1 119 ? 6.081 -20.262 -32.898 1.00 98.31 119 LYS A CA 1
ATOM 937 C C . LYS A 1 119 ? 5.956 -21.011 -34.231 1.00 98.31 119 LYS A C 1
ATOM 939 O O . LYS A 1 119 ? 6.865 -20.938 -35.051 1.00 98.31 119 LYS A O 1
ATOM 944 N N . GLU A 1 120 ? 4.815 -21.648 -34.496 1.00 98.38 120 GLU A N 1
ATOM 945 C CA . GLU A 1 120 ? 4.547 -22.317 -35.781 1.00 98.38 120 GLU A CA 1
ATOM 946 C C . GLU A 1 120 ? 4.587 -21.331 -36.966 1.00 98.38 120 GLU A C 1
ATOM 948 O O . GLU A 1 120 ? 5.109 -21.651 -38.036 1.00 98.38 120 GLU A O 1
ATOM 953 N N . GLN A 1 121 ? 4.076 -20.106 -36.793 1.00 97.94 121 GLN A N 1
ATOM 954 C CA . GLN A 1 121 ? 4.166 -19.050 -37.808 1.00 97.94 121 GLN A CA 1
ATOM 955 C C . GLN A 1 121 ? 5.609 -18.592 -38.050 1.00 97.94 121 GLN A C 1
ATOM 957 O O . GLN A 1 121 ? 6.003 -18.415 -39.204 1.00 97.94 121 GLN A O 1
ATOM 962 N N . GLN A 1 122 ? 6.405 -18.428 -36.990 1.00 97.81 122 GLN A N 1
ATOM 963 C CA . GLN A 1 122 ? 7.825 -18.086 -37.095 1.00 97.81 122 GLN A CA 1
ATOM 964 C C . GLN A 1 122 ? 8.613 -19.179 -37.826 1.00 97.81 122 GLN A C 1
ATOM 966 O O . GLN A 1 122 ? 9.413 -18.871 -38.708 1.00 97.81 122 GLN A O 1
ATOM 971 N N . GLU A 1 123 ? 8.352 -20.453 -37.524 1.00 98.38 123 GLU A N 1
ATOM 972 C CA . GLU A 1 123 ? 8.978 -21.586 -38.212 1.00 98.38 123 GLU A CA 1
ATOM 973 C C . GLU A 1 123 ? 8.607 -21.618 -39.703 1.00 98.38 123 GLU A C 1
ATOM 975 O O . GLU A 1 123 ? 9.490 -21.743 -40.552 1.00 98.38 123 GLU A O 1
ATOM 980 N N . ARG A 1 124 ? 7.332 -21.395 -40.054 1.00 98.12 124 ARG A N 1
ATOM 981 C CA . ARG A 1 124 ? 6.904 -21.270 -41.461 1.00 98.12 124 ARG A CA 1
ATOM 982 C C . ARG A 1 124 ? 7.600 -20.118 -42.182 1.00 98.12 124 ARG A C 1
ATOM 984 O O . ARG A 1 124 ? 8.055 -20.284 -43.313 1.00 98.12 124 ARG A O 1
ATOM 991 N N . MET A 1 125 ? 7.699 -18.958 -41.536 1.00 98.00 125 MET A N 1
ATOM 992 C CA . MET A 1 125 ? 8.369 -17.787 -42.102 1.00 98.00 125 MET A CA 1
ATOM 993 C C . MET A 1 125 ? 9.861 -18.052 -42.333 1.00 98.00 125 MET A C 1
ATOM 995 O O . MET A 1 125 ? 10.402 -17.669 -43.370 1.00 98.00 125 MET A O 1
ATOM 999 N N . LYS A 1 126 ? 10.509 -18.772 -41.410 1.00 98.06 126 LYS A N 1
ATOM 1000 C CA . LYS A 1 126 ? 11.907 -19.190 -41.535 1.00 98.06 126 LYS A CA 1
ATOM 1001 C C . LYS A 1 126 ? 12.126 -20.101 -42.746 1.00 98.06 126 LYS A C 1
ATOM 1003 O O . LYS A 1 126 ? 13.049 -19.848 -43.513 1.00 98.06 126 LYS A O 1
ATOM 1008 N N . VAL A 1 127 ? 11.256 -21.092 -42.964 1.00 97.44 127 VAL A N 1
ATOM 1009 C CA . VAL A 1 127 ? 11.333 -21.994 -44.132 1.00 97.44 127 VAL A CA 1
ATOM 1010 C C . VAL A 1 127 ? 11.182 -21.224 -45.449 1.00 97.44 127 VAL A C 1
ATOM 1012 O O . VAL A 1 127 ? 11.938 -21.459 -46.389 1.00 97.44 127 VAL A O 1
ATOM 1015 N N . ILE A 1 128 ? 10.256 -20.260 -45.520 1.00 96.62 128 ILE A N 1
ATOM 1016 C CA . ILE A 1 128 ? 10.077 -19.408 -46.710 1.00 96.62 128 ILE A CA 1
ATOM 1017 C C . ILE A 1 128 ? 11.337 -18.573 -46.985 1.00 96.62 128 ILE A C 1
ATOM 1019 O O . ILE A 1 128 ? 11.779 -18.474 -48.131 1.00 96.62 128 ILE A O 1
ATOM 1023 N N . LEU A 1 129 ? 11.931 -17.986 -45.941 1.00 96.00 129 LEU A N 1
ATOM 1024 C CA . LEU A 1 129 ? 13.161 -17.199 -46.052 1.00 96.00 129 LEU A CA 1
ATOM 1025 C C . LEU A 1 129 ? 14.363 -18.059 -46.472 1.00 96.00 129 LEU A C 1
ATOM 1027 O O . LEU A 1 129 ? 15.269 -17.579 -47.143 1.00 96.00 129 LEU A O 1
ATOM 1031 N N . GLU A 1 130 ? 14.400 -19.323 -46.065 1.00 96.25 130 GLU A N 1
ATOM 1032 C CA . GLU A 1 130 ? 15.456 -20.255 -46.453 1.00 96.25 130 GLU A CA 1
ATOM 1033 C C . GLU A 1 130 ? 15.298 -20.722 -47.906 1.00 96.25 130 GLU A C 1
ATOM 1035 O O . GLU A 1 130 ? 16.272 -20.733 -48.659 1.00 96.25 130 GLU A O 1
ATOM 1040 N N . ALA A 1 131 ? 14.067 -20.992 -48.348 1.00 94.31 131 ALA A N 1
ATOM 1041 C CA . ALA A 1 131 ? 13.773 -21.322 -49.740 1.00 94.31 131 ALA A CA 1
ATOM 1042 C C . ALA A 1 131 ? 14.127 -20.175 -50.706 1.00 94.31 131 ALA A C 1
ATOM 1044 O O . ALA A 1 131 ? 14.613 -20.427 -51.807 1.00 94.31 131 ALA A O 1
ATOM 1045 N N . SER A 1 132 ? 13.943 -18.913 -50.295 1.00 93.25 132 SER A N 1
ATOM 1046 C CA . SER A 1 132 ? 14.289 -17.751 -51.128 1.00 93.25 132 SER A CA 1
ATOM 1047 C C . SER A 1 132 ? 15.796 -17.504 -51.263 1.00 93.25 132 SER A C 1
ATOM 1049 O O . SER A 1 132 ? 16.215 -16.823 -52.197 1.00 93.25 132 SER A O 1
ATOM 1051 N N . LYS A 1 133 ? 16.620 -18.078 -50.375 1.00 93.25 133 LYS A N 1
ATOM 1052 C CA . LYS A 1 133 ? 18.088 -18.001 -50.451 1.00 93.25 133 LYS A CA 1
ATOM 1053 C C . LYS A 1 133 ? 18.696 -18.970 -51.459 1.00 93.25 133 LYS A C 1
ATOM 1055 O O . LYS A 1 133 ? 19.889 -18.853 -51.736 1.00 93.25 133 LYS A O 1
ATOM 1060 N N . GLN A 1 134 ? 17.932 -19.921 -52.004 1.00 81.81 134 GLN A N 1
ATOM 1061 C CA . GLN A 1 134 ? 18.489 -20.807 -53.019 1.00 81.81 134 GLN A CA 1
ATOM 1062 C C . GLN A 1 134 ? 18.851 -19.992 -54.270 1.00 81.81 134 GLN A C 1
ATOM 1064 O O . GLN A 1 134 ? 18.000 -19.265 -54.795 1.00 81.81 134 GLN A O 1
ATOM 1069 N N . PRO A 1 135 ? 20.111 -20.069 -54.740 1.00 75.88 135 PRO A N 1
ATOM 1070 C CA . PRO A 1 135 ? 20.566 -19.278 -55.870 1.00 75.88 135 PRO A CA 1
ATOM 1071 C C . PRO A 1 135 ? 19.696 -19.619 -57.075 1.00 75.88 135 PRO A C 1
ATOM 1073 O O . PRO A 1 135 ? 19.513 -20.796 -57.398 1.00 75.88 135 PRO A O 1
ATOM 1076 N N . LYS A 1 136 ? 19.145 -18.589 -57.732 1.00 73.94 136 LYS A N 1
ATOM 1077 C CA . LYS A 1 136 ? 18.502 -18.737 -59.040 1.00 73.94 136 LYS A CA 1
ATOM 1078 C C . LYS A 1 136 ? 19.490 -19.486 -59.925 1.00 73.94 136 LYS A C 1
ATOM 1080 O O . LYS A 1 136 ? 20.495 -18.908 -60.325 1.00 73.94 136 LYS A O 1
ATOM 1085 N N . ARG A 1 137 ? 19.229 -20.770 -60.188 1.00 66.56 137 ARG A N 1
ATOM 1086 C CA . ARG A 1 137 ? 19.982 -21.530 -61.184 1.00 66.56 137 ARG A CA 1
ATOM 1087 C C . ARG A 1 137 ? 19.905 -20.724 -62.472 1.00 66.56 137 ARG A C 1
ATOM 1089 O O . ARG A 1 137 ? 18.808 -20.520 -62.994 1.00 66.56 137 ARG A O 1
ATOM 1096 N N . GLU A 1 138 ? 21.046 -20.202 -62.910 1.00 63.72 138 GLU A N 1
ATOM 1097 C CA . GLU A 1 138 ? 21.183 -19.534 -64.196 1.00 63.72 138 GLU A CA 1
ATOM 1098 C C . GLU A 1 138 ? 20.707 -20.514 -65.259 1.00 63.72 138 GLU A C 1
ATOM 1100 O O . GLU A 1 138 ? 21.335 -21.534 -65.536 1.00 63.72 138 GLU A O 1
ATOM 1105 N N . ASN A 1 139 ? 19.521 -20.240 -65.789 1.00 62.25 139 ASN A N 1
ATOM 1106 C CA . ASN A 1 139 ? 18.969 -20.984 -66.895 1.00 62.25 139 ASN A CA 1
ATOM 1107 C C . ASN A 1 139 ? 19.727 -20.509 -68.136 1.00 62.25 139 ASN A C 1
ATOM 1109 O O . ASN A 1 139 ? 19.342 -19.524 -68.768 1.00 62.25 139 ASN A O 1
ATOM 1113 N N . THR A 1 140 ? 20.855 -21.154 -68.431 1.00 59.16 140 THR A N 1
ATOM 1114 C CA . THR A 1 140 ? 21.610 -20.980 -69.672 1.00 59.16 140 THR A CA 1
ATOM 1115 C C . THR A 1 140 ? 20.789 -21.553 -70.824 1.00 59.16 140 THR A C 1
ATOM 1117 O O . THR A 1 140 ? 21.011 -22.651 -71.322 1.00 59.16 140 THR A O 1
ATOM 1120 N N . ASN A 1 141 ? 19.778 -20.789 -71.233 1.00 55.94 141 ASN A N 1
ATOM 1121 C CA . ASN A 1 141 ? 18.941 -21.088 -72.379 1.00 55.94 141 ASN A CA 1
ATOM 1122 C C . ASN A 1 141 ? 19.698 -20.651 -73.643 1.00 55.94 141 ASN A C 1
ATOM 1124 O O . ASN A 1 141 ? 19.543 -19.531 -74.132 1.00 55.94 141 ASN A O 1
ATOM 1128 N N . THR A 1 142 ? 20.575 -21.521 -74.142 1.00 54.03 142 THR A N 1
ATOM 1129 C CA . THR A 1 142 ? 21.111 -21.421 -75.500 1.00 54.03 142 THR A CA 1
ATOM 1130 C C . THR A 1 142 ? 19.975 -21.722 -76.472 1.00 54.03 142 THR A C 1
ATOM 1132 O O . THR A 1 142 ? 19.506 -22.850 -76.615 1.00 54.03 142 THR A O 1
ATOM 1135 N N . GLY A 1 143 ? 19.478 -20.664 -77.109 1.00 46.75 143 GLY A N 1
ATOM 1136 C CA . GLY A 1 143 ? 18.367 -20.739 -78.041 1.00 46.75 143 GLY A CA 1
ATOM 1137 C C . GLY A 1 143 ? 18.621 -21.718 -79.187 1.00 46.75 143 GLY A C 1
ATOM 1138 O O . GLY A 1 143 ? 19.578 -21.589 -79.944 1.00 46.75 143 GLY A O 1
ATOM 1139 N N . THR A 1 144 ? 17.679 -22.635 -79.381 1.00 55.44 144 THR A N 1
ATOM 1140 C CA . THR A 1 144 ? 17.290 -23.081 -80.721 1.00 55.44 144 THR A CA 1
ATOM 1141 C C . THR A 1 144 ? 15.773 -22.927 -80.859 1.00 55.44 144 THR A C 1
ATOM 1143 O O . THR A 1 144 ? 15.022 -23.461 -80.041 1.00 55.44 144 THR A O 1
ATOM 1146 N N . PRO A 1 145 ? 15.282 -22.177 -81.861 1.00 55.47 145 PRO A N 1
ATOM 1147 C CA . PRO A 1 145 ? 13.860 -21.923 -82.028 1.00 55.47 145 PRO A CA 1
ATOM 1148 C C . PRO A 1 145 ? 13.196 -23.141 -82.679 1.00 55.47 145 PRO A C 1
ATOM 1150 O O . PRO A 1 145 ? 13.326 -23.363 -83.883 1.00 55.47 145 PRO A O 1
ATOM 1153 N N . ARG A 1 146 ? 12.449 -23.935 -81.906 1.00 47.72 146 ARG A N 1
ATOM 1154 C CA . ARG A 1 146 ? 11.534 -24.938 -82.469 1.00 47.72 146 ARG A CA 1
ATOM 1155 C C . ARG A 1 146 ? 10.122 -24.366 -82.565 1.00 47.72 146 ARG A C 1
ATOM 1157 O O . ARG A 1 146 ? 9.425 -24.207 -81.570 1.00 47.72 146 ARG A O 1
ATOM 1164 N N . LYS A 1 147 ? 9.719 -24.078 -83.806 1.00 58.69 147 LYS A N 1
ATOM 1165 C CA . LYS A 1 147 ? 8.323 -23.948 -84.239 1.00 58.69 147 LYS A CA 1
ATOM 1166 C C . LYS A 1 147 ? 7.597 -25.265 -83.967 1.00 58.69 147 LYS A C 1
ATOM 1168 O O . LYS A 1 147 ? 8.046 -26.280 -84.479 1.00 58.69 147 LYS A O 1
ATOM 1173 N N . PHE A 1 148 ? 6.467 -25.237 -83.271 1.00 45.38 148 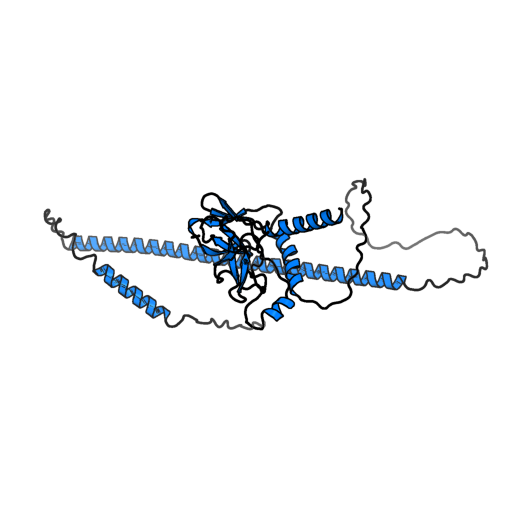PHE A N 1
ATOM 1174 C CA . PHE A 1 148 ? 5.435 -26.280 -83.342 1.00 45.38 148 PHE A CA 1
ATOM 1175 C C . PHE A 1 148 ? 4.058 -25.658 -83.042 1.00 45.38 148 PHE A C 1
ATOM 1177 O O . PHE A 1 148 ? 3.997 -24.526 -82.557 1.00 45.38 148 PHE A O 1
ATOM 1184 N N . PRO A 1 149 ? 2.959 -26.291 -83.482 1.00 56.53 149 PRO A N 1
ATOM 1185 C CA . PRO A 1 149 ? 1.887 -25.610 -84.180 1.00 56.53 149 PRO A CA 1
ATOM 1186 C C . PRO A 1 149 ? 0.672 -25.415 -83.276 1.00 56.53 149 PRO A C 1
ATOM 1188 O O . PRO A 1 149 ? 0.457 -26.125 -82.297 1.00 56.53 149 PRO A O 1
ATOM 1191 N N . ARG A 1 150 ? -0.177 -24.472 -83.684 1.00 54.44 150 ARG A N 1
ATOM 1192 C CA . ARG A 1 150 ? -1.577 -24.414 -83.264 1.00 54.44 150 ARG A CA 1
ATOM 1193 C C . ARG A 1 150 ? -2.249 -25.761 -83.534 1.00 54.44 150 ARG A C 1
ATOM 1195 O O . ARG A 1 150 ? -2.315 -26.184 -84.684 1.00 54.44 150 ARG A O 1
ATOM 1202 N N . SER A 1 151 ? -2.840 -26.357 -82.508 1.00 52.09 151 SER A N 1
ATOM 1203 C CA . SER A 1 151 ? -4.025 -27.192 -82.685 1.00 52.09 151 SER A CA 1
ATOM 1204 C C . SER A 1 151 ? -4.989 -26.948 -81.527 1.00 52.09 151 SER A C 1
ATOM 1206 O O . SER A 1 151 ? -4.625 -26.993 -80.356 1.00 52.09 151 SER A O 1
ATOM 1208 N N . ASN A 1 152 ? -6.207 -26.581 -81.915 1.00 56.66 152 ASN A N 1
ATOM 1209 C CA . ASN A 1 152 ? -7.404 -26.563 -81.092 1.00 56.66 152 ASN A CA 1
ATOM 1210 C C . ASN A 1 152 ? -7.908 -28.005 -80.950 1.00 56.66 152 ASN A C 1
ATOM 1212 O O . ASN A 1 152 ? -7.995 -28.673 -81.975 1.00 56.66 152 ASN A O 1
ATOM 1216 N N . GLN A 1 153 ? -8.295 -28.425 -79.743 1.00 47.69 153 GLN A N 1
ATOM 1217 C CA . GLN A 1 153 ? -9.375 -29.380 -79.394 1.00 47.69 153 GLN A CA 1
ATOM 1218 C C . GLN A 1 153 ? -9.117 -29.844 -77.948 1.00 47.69 153 GLN A C 1
ATOM 1220 O O . GLN A 1 153 ? -8.031 -30.316 -77.650 1.00 47.69 153 GLN A O 1
ATOM 1225 N N . ALA A 1 154 ? -9.934 -29.477 -76.958 1.00 45.56 154 ALA A N 1
ATOM 1226 C CA . ALA A 1 154 ? -11.309 -29.906 -76.663 1.00 45.56 154 ALA A CA 1
ATOM 1227 C C . ALA A 1 154 ? -11.348 -31.123 -75.717 1.00 45.56 154 ALA A C 1
ATOM 1229 O O . ALA A 1 154 ? -10.791 -32.157 -76.056 1.00 45.56 154 ALA A O 1
ATOM 1230 N N . MET A 1 155 ? -12.138 -30.969 -74.635 1.00 46.34 155 MET A N 1
ATOM 1231 C CA . MET A 1 155 ? -12.841 -32.018 -73.858 1.00 46.34 155 MET A CA 1
ATOM 1232 C C . MET A 1 155 ? -11.927 -32.938 -73.017 1.00 46.34 155 MET A C 1
ATOM 1234 O O . MET A 1 155 ? -10.819 -33.240 -73.420 1.00 46.34 155 MET A O 1
ATOM 1238 N N . ALA A 1 156 ? -12.269 -33.484 -71.854 1.00 48.44 156 ALA A N 1
ATOM 1239 C CA . ALA A 1 156 ? -13.369 -33.407 -70.895 1.00 48.44 156 ALA A CA 1
ATOM 1240 C C . ALA A 1 156 ? -12.916 -34.245 -69.664 1.00 48.44 156 ALA A C 1
ATOM 1242 O O . ALA A 1 156 ? -11.922 -34.962 -69.759 1.00 48.44 156 ALA A O 1
ATOM 1243 N N . ALA A 1 157 ? -13.693 -34.198 -68.575 1.00 46.53 157 ALA A N 1
ATOM 1244 C CA . ALA A 1 157 ? -13.612 -35.035 -67.365 1.00 46.53 157 ALA A CA 1
ATOM 1245 C C . ALA A 1 157 ? -12.438 -34.750 -66.399 1.00 46.53 157 ALA A C 1
ATOM 1247 O O . ALA A 1 157 ? -11.290 -35.077 -66.663 1.00 46.53 157 ALA A O 1
ATOM 1248 N N . ASP A 1 158 ? -12.719 -34.172 -65.229 1.00 45.25 158 ASP A N 1
ATOM 1249 C CA . ASP A 1 158 ? -13.283 -34.977 -64.144 1.00 45.25 158 ASP A CA 1
ATOM 1250 C C . ASP A 1 158 ? -13.965 -34.071 -63.107 1.00 45.25 158 ASP A C 1
ATOM 1252 O O . ASP A 1 158 ? -13.393 -33.119 -62.572 1.00 45.25 158 ASP A O 1
ATOM 1256 N N . GLU A 1 159 ? -15.241 -34.355 -62.902 1.00 53.38 159 GLU A N 1
ATOM 1257 C CA . GLU A 1 159 ? -16.164 -33.740 -61.963 1.00 53.38 159 GLU A CA 1
ATOM 1258 C C . GLU A 1 159 ? -16.473 -34.833 -60.945 1.00 53.38 159 GLU A C 1
ATOM 1260 O O . GLU A 1 159 ? -17.095 -35.812 -61.340 1.00 53.38 159 GLU A O 1
ATOM 1265 N N . GLN A 1 160 ? -16.078 -34.684 -59.670 1.00 49.44 160 GLN A N 1
ATOM 1266 C CA . GLN A 1 160 ? -16.909 -35.048 -58.510 1.00 49.44 160 GLN A CA 1
ATOM 1267 C C . GLN A 1 160 ? -16.214 -34.860 -57.144 1.00 49.44 160 GLN A C 1
ATOM 1269 O O . GLN A 1 160 ? -15.060 -35.221 -56.956 1.00 49.44 160 GLN A O 1
ATOM 1274 N N . LEU A 1 161 ? -17.027 -34.388 -56.180 1.00 48.41 161 LEU A N 1
ATOM 1275 C CA . LEU A 1 161 ? -16.866 -34.389 -54.711 1.00 48.41 161 LEU A CA 1
ATOM 1276 C C . LEU A 1 161 ? -15.824 -33.400 -54.116 1.00 48.41 161 LEU A C 1
ATOM 1278 O O . LEU A 1 161 ? -14.643 -33.498 -54.385 1.00 48.41 161 LEU A O 1
ATOM 1282 N N . GLN A 1 162 ? -16.138 -32.430 -53.245 1.00 47.19 162 GLN A N 1
ATOM 1283 C CA . GLN A 1 162 ? -17.259 -32.244 -52.317 1.00 47.19 162 GLN A CA 1
ATOM 1284 C C . GLN A 1 162 ? -17.584 -30.756 -52.082 1.00 47.19 162 GLN A C 1
ATOM 1286 O O . GLN A 1 162 ? -16.716 -29.889 -52.002 1.00 47.19 162 GLN A O 1
ATOM 1291 N N . LYS A 1 163 ? -18.892 -30.523 -51.946 1.00 47.84 163 LYS A N 1
ATOM 1292 C CA . LYS A 1 163 ? -19.593 -29.301 -51.542 1.00 47.84 163 LYS A CA 1
ATOM 1293 C C . LYS A 1 163 ? -19.550 -29.087 -50.020 1.00 47.84 163 LYS A C 1
ATOM 1295 O O . LYS A 1 163 ? -19.528 -30.055 -49.268 1.00 47.84 163 LYS A O 1
ATOM 1300 N N . GLY A 1 164 ? -19.746 -27.824 -49.627 1.00 35.78 164 GLY A N 1
ATOM 1301 C CA . GLY A 1 164 ? -20.330 -27.394 -48.346 1.00 35.78 164 GLY A CA 1
ATOM 1302 C C . GLY A 1 164 ? -19.333 -26.619 -47.479 1.00 35.78 164 GLY A C 1
ATOM 1303 O O . GLY A 1 164 ? -18.245 -27.100 -47.218 1.00 35.78 164 GLY A O 1
ATOM 1304 N N . GLU A 1 165 ? -19.571 -25.408 -46.984 1.00 38.03 165 GLU A N 1
ATOM 1305 C CA . GLU A 1 165 ? -20.746 -24.541 -46.989 1.00 38.03 165 GLU A CA 1
ATOM 1306 C C . GLU A 1 165 ? -20.227 -23.161 -46.534 1.00 38.03 165 GLU A C 1
ATOM 1308 O O . GLU A 1 165 ? -19.780 -23.001 -45.400 1.00 38.03 165 GLU A O 1
ATOM 1313 N N . ARG A 1 166 ? -20.186 -22.163 -47.427 1.00 36.19 166 ARG A N 1
ATOM 1314 C CA . ARG A 1 166 ? -19.837 -20.779 -47.065 1.00 36.19 166 ARG A CA 1
ATOM 1315 C C . ARG A 1 166 ? -21.113 -19.954 -47.016 1.00 36.19 166 ARG A C 1
ATOM 1317 O O . ARG A 1 166 ? -21.733 -19.721 -48.051 1.00 36.19 166 ARG A O 1
ATOM 1324 N N . ARG A 1 167 ? -21.471 -19.479 -45.821 1.00 47.50 167 ARG A N 1
ATOM 1325 C CA . ARG A 1 167 ? -22.394 -18.353 -45.662 1.00 47.50 167 ARG A CA 1
ATOM 1326 C C . ARG A 1 167 ? -21.630 -17.030 -45.785 1.00 47.50 167 ARG A C 1
ATOM 1328 O O . ARG A 1 167 ? -20.519 -16.883 -45.286 1.00 47.50 167 ARG A O 1
ATOM 1335 N N . ASN A 1 168 ? -22.295 -16.129 -46.499 1.00 54.97 168 ASN A N 1
ATOM 1336 C CA . ASN A 1 168 ? -22.130 -14.683 -46.673 1.00 54.97 168 ASN A CA 1
ATOM 1337 C C . ASN A 1 168 ? -21.618 -13.948 -45.405 1.00 54.97 168 ASN A C 1
ATOM 1339 O O . ASN A 1 168 ? -21.974 -14.366 -44.302 1.00 54.97 168 ASN A O 1
ATOM 1343 N N . PRO A 1 169 ? -20.872 -12.829 -45.532 1.00 52.94 169 PRO A N 1
ATOM 1344 C CA . PRO A 1 169 ? -21.589 -11.550 -45.543 1.00 52.94 169 PRO A CA 1
ATOM 1345 C C . PRO A 1 169 ? -21.014 -10.447 -46.458 1.00 52.94 169 PRO A C 1
ATOM 1347 O O . PRO A 1 169 ? -19.812 -10.219 -46.557 1.00 52.94 169 PRO A O 1
ATOM 1350 N N . GLN A 1 170 ? -21.965 -9.756 -47.083 1.00 48.41 170 GLN A N 1
ATOM 1351 C CA . GLN A 1 170 ? -22.122 -8.312 -47.280 1.00 48.41 170 GLN A CA 1
ATOM 1352 C C . GLN A 1 170 ? -20.881 -7.399 -47.299 1.00 48.41 170 GLN A C 1
ATOM 1354 O O . GLN A 1 170 ? -20.184 -7.163 -46.318 1.00 48.41 170 GLN A O 1
ATOM 1359 N N . SER A 1 171 ? -20.774 -6.766 -48.463 1.00 55.94 171 SER A N 1
ATOM 1360 C CA . SER A 1 171 ? -20.119 -5.513 -48.825 1.00 55.94 171 SER A CA 1
ATOM 1361 C C . SER A 1 171 ? -20.257 -4.348 -47.834 1.00 55.94 171 SER A C 1
ATOM 1363 O O . SER A 1 171 ? -21.378 -3.963 -47.501 1.00 55.94 171 SER A O 1
ATOM 1365 N N . VAL A 1 172 ? -19.132 -3.676 -47.552 1.00 48.19 172 VAL A N 1
ATOM 1366 C CA . VAL A 1 172 ? -19.030 -2.244 -47.186 1.00 48.19 172 VAL A CA 1
ATOM 1367 C C . VAL A 1 172 ? -17.721 -1.685 -47.803 1.00 48.19 172 VAL A C 1
ATOM 1369 O O . VAL A 1 172 ? -16.742 -2.431 -47.875 1.00 48.19 172 VAL A O 1
ATOM 1372 N N . PRO A 1 173 ? -17.677 -0.437 -48.326 1.00 52.56 173 PRO A N 1
ATOM 1373 C CA . PRO A 1 173 ? -16.664 -0.019 -49.299 1.00 52.56 173 PRO A CA 1
ATOM 1374 C C . PRO A 1 173 ? -15.376 0.570 -48.697 1.00 52.56 173 PRO A C 1
ATOM 1376 O O . PRO A 1 173 ? -15.386 1.290 -47.702 1.00 52.56 173 PRO A O 1
ATOM 1379 N N . GLN A 1 174 ? -14.267 0.322 -49.402 1.00 49.00 174 GLN A N 1
ATOM 1380 C CA . GLN A 1 174 ? -12.961 0.970 -49.247 1.00 49.00 174 GLN A CA 1
ATOM 1381 C C . GLN A 1 174 ? -13.039 2.472 -49.545 1.00 49.00 174 GLN A C 1
ATOM 1383 O O . GLN A 1 174 ? -13.412 2.853 -50.656 1.00 49.00 174 GLN A O 1
ATOM 1388 N N . LYS A 1 175 ? -12.570 3.309 -48.612 1.00 48.84 175 LYS A N 1
ATOM 1389 C CA . LYS A 1 175 ? -12.021 4.642 -48.906 1.00 48.84 175 LYS A CA 1
ATOM 1390 C C . LYS A 1 175 ? -11.136 5.148 -47.753 1.00 48.84 175 LYS A C 1
ATOM 1392 O O . LYS A 1 175 ? -11.548 5.137 -46.604 1.00 48.84 175 LYS A O 1
ATOM 1397 N N . PHE A 1 176 ? -9.945 5.618 -48.138 1.00 40.34 176 PHE A N 1
ATOM 1398 C CA . PHE A 1 176 ? -8.967 6.430 -47.395 1.00 40.34 176 PHE A CA 1
ATOM 1399 C C . PHE A 1 176 ? -8.249 5.815 -46.180 1.00 40.34 176 PHE A C 1
ATOM 1401 O O . PHE A 1 176 ? -8.624 6.032 -45.036 1.00 40.34 176 PHE A O 1
ATOM 1408 N N . LEU A 1 177 ? -7.080 5.214 -46.433 1.00 38.56 177 LEU A N 1
ATOM 1409 C CA . LEU A 1 177 ? -5.943 5.323 -45.516 1.00 38.56 177 LEU A CA 1
ATOM 1410 C C . LEU A 1 177 ? -4.748 5.897 -46.274 1.00 38.56 177 LEU A C 1
ATOM 1412 O O . LEU A 1 177 ? -4.190 5.279 -47.180 1.00 38.56 177 LEU A O 1
ATOM 1416 N N . ALA A 1 178 ? -4.411 7.128 -45.906 1.00 41.69 178 ALA A N 1
ATOM 1417 C CA . ALA A 1 178 ? -3.205 7.813 -46.308 1.00 41.69 178 ALA A CA 1
ATOM 1418 C C . ALA A 1 178 ? -2.013 7.314 -45.476 1.00 41.69 178 ALA A C 1
ATOM 1420 O O . ALA A 1 178 ? -2.100 7.157 -44.261 1.00 41.69 178 ALA A O 1
ATOM 1421 N N . ASN A 1 179 ? -0.906 7.096 -46.182 1.00 46.91 179 ASN A N 1
ATOM 1422 C CA . ASN A 1 179 ? 0.490 7.105 -45.747 1.00 46.91 179 ASN A CA 1
ATOM 1423 C C . ASN A 1 179 ? 0.778 7.492 -44.285 1.00 46.91 179 ASN A C 1
ATOM 1425 O O . ASN A 1 179 ? 0.704 8.667 -43.927 1.00 46.91 179 ASN A O 1
ATOM 1429 N N . ARG A 1 180 ? 1.369 6.562 -43.526 1.00 39.00 180 ARG A N 1
ATOM 1430 C CA . ARG A 1 180 ? 2.421 6.891 -42.551 1.00 39.00 180 ARG A CA 1
ATOM 1431 C C . ARG A 1 180 ? 3.524 5.831 -42.600 1.00 39.00 180 ARG A C 1
ATOM 1433 O O . ARG A 1 180 ? 3.298 4.659 -42.327 1.00 39.00 180 ARG A O 1
ATOM 1440 N N . LYS A 1 181 ? 4.717 6.274 -43.009 1.00 38.84 181 LYS A N 1
ATOM 1441 C CA . LYS A 1 181 ? 5.976 5.518 -42.985 1.00 38.84 181 LYS A CA 1
ATOM 1442 C C . LYS A 1 181 ? 6.381 5.246 -41.526 1.00 38.84 181 LYS A C 1
ATOM 1444 O O . LYS A 1 181 ? 6.423 6.215 -40.768 1.00 38.84 181 LYS A O 1
ATOM 1449 N N . PRO A 1 182 ? 6.757 4.018 -41.137 1.00 39.59 182 PRO A N 1
ATOM 1450 C CA . PRO A 1 182 ? 7.488 3.805 -39.896 1.00 39.59 182 PRO A CA 1
ATOM 1451 C C . PRO A 1 182 ? 8.947 4.254 -40.066 1.00 39.59 182 PRO A C 1
ATOM 1453 O O . PRO A 1 182 ? 9.613 3.945 -41.059 1.00 39.59 182 PRO A O 1
ATOM 1456 N N . LYS A 1 183 ? 9.401 5.055 -39.104 1.00 35.19 183 LYS A N 1
ATOM 1457 C CA . LYS A 1 183 ? 10.764 5.569 -38.966 1.00 35.19 183 LYS A CA 1
ATOM 1458 C C . LYS A 1 183 ? 11.662 4.412 -38.506 1.00 35.19 183 LYS A C 1
ATOM 1460 O O . LYS A 1 183 ? 11.267 3.659 -37.625 1.00 35.19 183 LYS A O 1
ATOM 1465 N N . LYS A 1 184 ? 12.833 4.269 -39.132 1.00 39.44 184 L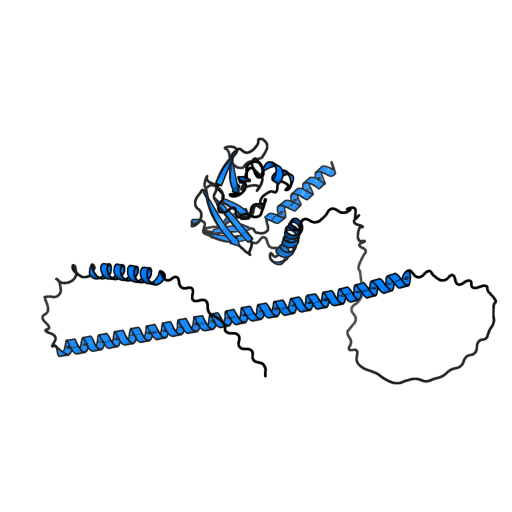YS A N 1
ATOM 1466 C CA . LYS A 1 184 ? 13.924 3.412 -38.649 1.00 39.44 184 LYS A CA 1
ATOM 1467 C C . LYS A 1 184 ? 14.355 3.900 -37.265 1.00 39.44 184 LYS A C 1
ATOM 1469 O O . LYS A 1 184 ? 14.634 5.089 -37.123 1.00 39.44 184 LYS A O 1
ATOM 1474 N N . GLU A 1 185 ? 14.409 2.989 -36.307 1.00 45.31 185 GLU A N 1
ATOM 1475 C CA . GLU A 1 185 ? 15.197 3.134 -35.087 1.00 45.31 185 GLU A CA 1
ATOM 1476 C C . GLU A 1 185 ? 16.521 2.406 -35.315 1.00 45.31 185 GLU A C 1
ATOM 1478 O O . GLU A 1 185 ? 16.544 1.273 -35.804 1.00 45.31 185 GLU A O 1
ATOM 1483 N N . ASP A 1 186 ? 17.609 3.122 -35.056 1.00 45.53 186 ASP A N 1
ATOM 1484 C CA . ASP A 1 186 ? 18.974 2.632 -35.153 1.00 45.53 186 ASP A CA 1
ATOM 1485 C C . ASP A 1 186 ? 19.294 1.826 -33.884 1.00 45.53 186 ASP A C 1
ATOM 1487 O O . ASP A 1 186 ? 19.196 2.332 -32.766 1.00 45.53 186 ASP A O 1
ATOM 1491 N N . ASP A 1 187 ? 19.638 0.554 -34.080 1.00 44.25 187 ASP A N 1
ATOM 1492 C CA . ASP A 1 187 ? 20.039 -0.394 -33.043 1.00 44.25 187 ASP A CA 1
ATOM 1493 C C . ASP A 1 187 ? 21.572 -0.428 -32.978 1.00 44.25 187 ASP A C 1
ATOM 1495 O O . ASP A 1 187 ? 22.232 -1.069 -33.797 1.00 44.25 187 ASP A O 1
ATOM 1499 N N . ASP A 1 188 ? 22.131 0.309 -32.019 1.00 47.34 188 ASP A N 1
ATOM 1500 C CA . ASP A 1 188 ? 23.522 0.197 -31.590 1.00 47.34 188 ASP A CA 1
ATOM 1501 C C . ASP A 1 188 ? 23.549 -0.027 -30.072 1.00 47.34 188 ASP A C 1
ATOM 1503 O O . ASP A 1 188 ? 23.653 0.911 -29.282 1.00 47.34 188 ASP A O 1
ATOM 1507 N N . SER A 1 189 ? 23.509 -1.286 -29.628 1.00 43.84 189 SER A N 1
ATOM 1508 C CA . SER A 1 189 ? 24.202 -1.652 -28.386 1.00 43.84 189 SER A CA 1
ATOM 1509 C C . SER A 1 189 ? 24.645 -3.116 -28.369 1.00 43.84 189 SER A C 1
ATOM 1511 O O . SER A 1 189 ? 23.877 -4.070 -28.276 1.00 43.84 189 SER A O 1
ATOM 1513 N N . LYS A 1 190 ? 25.966 -3.279 -28.450 1.00 35.00 190 LYS A N 1
ATOM 1514 C CA . LYS A 1 190 ? 26.688 -4.518 -28.174 1.00 35.00 190 LYS A CA 1
ATOM 1515 C C . LYS A 1 190 ? 26.664 -4.802 -26.667 1.00 35.00 190 LYS A C 1
ATOM 1517 O O . LYS A 1 190 ? 27.021 -3.941 -25.875 1.00 35.00 190 LYS A O 1
ATOM 1522 N N . PHE A 1 191 ? 26.282 -6.033 -26.327 1.00 37.47 191 PHE A N 1
ATOM 1523 C CA . PHE A 1 191 ? 26.644 -6.836 -25.150 1.00 37.47 191 PHE A CA 1
ATOM 1524 C C . PHE A 1 191 ? 27.251 -6.120 -23.924 1.00 37.47 191 PHE A C 1
ATOM 1526 O O . PHE A 1 191 ? 28.446 -5.835 -23.886 1.00 37.47 191 PHE A O 1
ATOM 1533 N N . ASN A 1 192 ? 26.464 -6.046 -22.844 1.00 31.94 192 ASN A N 1
ATOM 1534 C CA . ASN A 1 192 ? 26.951 -6.311 -21.488 1.00 31.94 192 ASN A CA 1
ATOM 1535 C C . ASN A 1 192 ? 25.861 -7.070 -20.693 1.00 31.94 192 ASN A C 1
ATOM 1537 O O . ASN A 1 192 ? 24.672 -6.850 -20.909 1.00 31.94 192 ASN A O 1
ATOM 1541 N N . PHE A 1 193 ? 26.265 -8.028 -19.855 1.00 31.59 193 PHE A N 1
ATOM 1542 C CA . PHE A 1 193 ? 25.418 -9.040 -19.191 1.00 31.59 193 PHE A CA 1
ATOM 1543 C C . PHE A 1 193 ? 24.309 -8.468 -18.261 1.00 31.59 193 PHE A C 1
ATOM 1545 O O . PHE A 1 193 ? 24.451 -7.352 -17.764 1.00 31.59 193 PHE A O 1
ATOM 1552 N N . PRO A 1 194 ? 23.208 -9.212 -17.988 1.00 37.12 194 PRO A N 1
ATOM 1553 C CA . PRO A 1 194 ? 21.980 -8.650 -17.421 1.00 37.12 194 PRO A CA 1
ATOM 1554 C C . PRO A 1 194 ? 21.941 -8.661 -15.882 1.00 37.12 194 PRO A C 1
ATOM 1556 O O . PRO A 1 194 ? 22.070 -9.708 -15.251 1.00 37.12 194 PRO A O 1
ATOM 1559 N N . ASN A 1 195 ? 21.646 -7.503 -15.284 1.00 36.06 195 ASN A N 1
ATOM 1560 C CA . ASN A 1 195 ? 21.083 -7.392 -13.934 1.00 36.06 195 ASN A CA 1
ATOM 1561 C C . ASN A 1 195 ? 19.543 -7.496 -14.027 1.00 36.06 195 ASN A C 1
ATOM 1563 O O . ASN A 1 195 ? 18.952 -6.783 -14.838 1.00 36.06 195 ASN A O 1
ATOM 1567 N N . PRO A 1 196 ? 18.855 -8.319 -13.213 1.00 38.03 196 PRO A N 1
ATOM 1568 C CA . PRO A 1 196 ? 17.415 -8.576 -13.362 1.00 38.03 196 PRO A CA 1
ATOM 1569 C C . PRO A 1 196 ? 16.482 -7.500 -12.768 1.00 38.03 196 PRO A C 1
ATOM 1571 O O . PRO A 1 196 ? 15.268 -7.614 -12.900 1.00 38.03 196 PRO A O 1
ATOM 1574 N N . PHE A 1 197 ? 16.998 -6.447 -12.127 1.00 42.25 197 PHE A N 1
ATOM 1575 C CA . PHE A 1 197 ? 16.167 -5.492 -11.374 1.00 42.25 197 PHE A CA 1
ATOM 1576 C C . PHE A 1 197 ? 15.598 -4.267 -12.131 1.00 42.25 197 PHE A C 1
ATOM 1578 O O . PHE A 1 197 ? 14.480 -3.876 -11.799 1.00 42.25 197 PHE A O 1
ATOM 1585 N N . PRO A 1 198 ? 16.225 -3.683 -13.176 1.00 44.72 198 PRO A N 1
ATOM 1586 C CA . PRO A 1 198 ? 15.595 -2.577 -13.908 1.00 44.72 198 PRO A CA 1
ATOM 1587 C C . PRO A 1 198 ? 14.471 -3.051 -14.846 1.00 44.72 198 PRO A C 1
ATOM 1589 O O . PRO A 1 198 ? 13.593 -2.274 -15.211 1.00 44.72 198 PRO A O 1
ATOM 1592 N N . ALA A 1 199 ? 14.458 -4.339 -15.210 1.00 41.06 199 ALA A N 1
ATOM 1593 C CA . ALA A 1 199 ? 13.374 -4.939 -15.983 1.00 41.06 199 ALA A CA 1
ATOM 1594 C C . ALA A 1 199 ? 12.118 -5.174 -15.135 1.00 41.06 199 ALA A C 1
ATOM 1596 O O . ALA A 1 199 ? 11.025 -5.056 -15.665 1.00 41.06 199 ALA A O 1
ATOM 1597 N N . VAL A 1 200 ? 12.248 -5.447 -13.830 1.00 43.47 200 VAL A N 1
ATOM 1598 C CA . VAL A 1 200 ? 11.090 -5.530 -12.923 1.00 43.47 200 VAL A CA 1
ATOM 1599 C C . VAL A 1 200 ? 10.501 -4.148 -12.683 1.00 43.47 200 VAL A C 1
ATOM 1601 O O . VAL A 1 200 ? 9.288 -4.030 -12.664 1.00 43.47 200 VAL A O 1
ATOM 1604 N N . GLN A 1 201 ? 11.321 -3.098 -12.599 1.00 48.53 201 GLN A N 1
ATOM 1605 C CA . GLN A 1 201 ? 10.812 -1.730 -12.492 1.00 48.53 201 GLN A CA 1
ATOM 1606 C C . GLN A 1 201 ? 10.086 -1.295 -13.780 1.00 48.53 201 GLN A C 1
ATOM 1608 O O . GLN A 1 201 ? 8.981 -0.785 -13.679 1.00 48.53 201 GLN A O 1
ATOM 1613 N N . ARG A 1 202 ? 10.606 -1.618 -14.981 1.00 46.94 202 ARG A N 1
ATOM 1614 C CA . ARG A 1 202 ? 9.917 -1.362 -16.271 1.00 46.94 202 ARG A CA 1
ATOM 1615 C C . ARG A 1 202 ? 8.725 -2.282 -16.567 1.00 46.94 202 ARG A C 1
ATOM 1617 O O . ARG A 1 202 ? 7.767 -1.857 -17.203 1.00 46.94 202 ARG A O 1
ATOM 1624 N N . ALA A 1 203 ? 8.768 -3.546 -16.148 1.00 43.03 203 ALA A N 1
ATOM 1625 C CA . ALA A 1 203 ? 7.651 -4.481 -16.308 1.00 43.03 203 ALA A CA 1
ATOM 1626 C C . ALA A 1 203 ? 6.558 -4.246 -15.254 1.00 43.03 203 ALA A C 1
ATOM 1628 O O . ALA A 1 203 ? 5.392 -4.518 -15.524 1.00 43.03 203 ALA A O 1
ATOM 1629 N N . ALA A 1 204 ? 6.919 -3.704 -14.086 1.00 46.47 204 ALA A N 1
ATOM 1630 C CA . ALA A 1 204 ? 5.970 -3.155 -13.130 1.00 46.47 204 ALA A CA 1
ATOM 1631 C C . ALA A 1 204 ? 5.293 -1.908 -13.706 1.00 46.47 204 ALA A C 1
ATOM 1633 O O . ALA A 1 204 ? 4.077 -1.849 -13.625 1.00 46.47 204 ALA A O 1
ATOM 1634 N N . SER A 1 205 ? 6.005 -1.007 -14.400 1.00 44.72 205 SER A N 1
ATOM 1635 C CA . SER A 1 205 ? 5.378 0.134 -15.093 1.00 44.72 205 SER A CA 1
ATOM 1636 C C . SER A 1 205 ? 4.252 -0.306 -16.042 1.00 44.72 205 SER A C 1
ATOM 1638 O O . SER A 1 205 ? 3.121 0.139 -15.888 1.00 44.72 205 SER A O 1
ATOM 1640 N N . GLY A 1 206 ? 4.512 -1.269 -16.937 1.00 43.53 206 GLY A N 1
ATOM 1641 C CA . GLY A 1 206 ? 3.498 -1.747 -17.893 1.00 43.53 206 GLY A CA 1
ATOM 1642 C C . GLY A 1 206 ? 2.387 -2.624 -17.291 1.00 43.53 206 GLY A C 1
ATOM 1643 O O . GLY A 1 206 ? 1.340 -2.800 -17.908 1.00 43.53 206 GLY A O 1
ATOM 1644 N N . ALA A 1 207 ? 2.589 -3.192 -16.097 1.00 45.00 207 ALA A N 1
ATOM 1645 C CA . ALA A 1 207 ? 1.537 -3.898 -15.361 1.00 45.00 207 ALA A CA 1
ATOM 1646 C C . ALA A 1 207 ? 0.691 -2.939 -14.503 1.00 45.00 207 ALA A C 1
ATOM 1648 O O . ALA A 1 207 ? -0.503 -3.180 -14.321 1.00 45.00 207 ALA A O 1
ATOM 1649 N N . TRP A 1 208 ? 1.285 -1.850 -14.007 1.00 50.69 208 TRP A N 1
ATOM 1650 C CA . TRP A 1 208 ? 0.611 -0.809 -13.228 1.00 50.69 208 TRP A CA 1
ATOM 1651 C C . TRP A 1 208 ? -0.354 -0.002 -14.109 1.00 50.69 208 TRP A C 1
ATOM 1653 O O . TRP A 1 208 ? -1.485 0.237 -13.701 1.00 50.69 208 TRP A O 1
ATOM 1663 N N . GLU A 1 209 ? 0.014 0.258 -15.362 1.00 46.97 209 GLU A N 1
ATOM 1664 C CA . GLU A 1 209 ? -0.803 0.960 -16.373 1.00 46.97 209 GLU A CA 1
ATOM 1665 C C . GLU A 1 209 ? -2.131 0.256 -16.725 1.00 46.97 209 GLU A C 1
ATOM 1667 O O . GLU A 1 209 ? -3.040 0.857 -17.281 1.00 46.97 209 GLU A O 1
ATOM 1672 N N . SER A 1 210 ? -2.270 -1.035 -16.397 1.00 48.00 210 SER A N 1
ATOM 1673 C CA . SER A 1 210 ? -3.504 -1.804 -16.637 1.00 48.00 210 SER A CA 1
ATOM 1674 C C . SER A 1 210 ? -4.434 -1.906 -15.421 1.00 48.00 210 SER A C 1
ATOM 1676 O O . SER A 1 210 ? -5.575 -2.348 -15.559 1.00 48.00 210 SER A O 1
ATOM 1678 N N . VAL A 1 211 ? -3.950 -1.527 -14.232 1.00 52.84 211 VAL A N 1
ATOM 1679 C CA . VAL A 1 211 ? -4.716 -1.536 -12.971 1.00 52.84 211 VAL A CA 1
ATOM 1680 C C . VAL A 1 211 ? -5.206 -0.132 -12.618 1.00 52.84 211 VAL A C 1
ATOM 1682 O O . VAL A 1 211 ? -6.290 0.004 -12.055 1.00 52.84 211 VAL A O 1
ATOM 1685 N N . PHE A 1 212 ? -4.450 0.899 -12.991 1.00 52.19 212 PHE A N 1
ATOM 1686 C CA . PHE A 1 212 ? -4.840 2.296 -12.855 1.00 52.19 212 PHE A CA 1
ATOM 1687 C C . PHE A 1 212 ? -5.369 2.773 -14.209 1.00 52.19 212 PHE A C 1
ATOM 1689 O O . PHE A 1 212 ? -4.602 2.920 -15.152 1.00 52.19 212 PHE A O 1
ATOM 1696 N N . GLY A 1 213 ? -6.690 2.939 -14.334 1.00 49.16 213 GLY A N 1
ATOM 1697 C CA . GLY A 1 213 ? -7.265 3.627 -15.494 1.00 49.16 213 GLY A CA 1
ATOM 1698 C C . GLY A 1 213 ? -6.705 5.050 -15.615 1.00 49.16 213 GLY A C 1
ATOM 1699 O O . GLY A 1 213 ? -6.156 5.575 -14.647 1.00 49.16 213 GLY A O 1
ATOM 1700 N N . ASP A 1 214 ? -6.871 5.677 -16.781 1.00 54.66 214 ASP A N 1
ATOM 1701 C CA . ASP A 1 214 ? -6.369 7.024 -17.133 1.00 54.66 214 ASP A CA 1
ATOM 1702 C C . ASP A 1 214 ? -6.856 8.180 -16.220 1.00 54.66 214 ASP A C 1
ATOM 1704 O O . ASP A 1 214 ? -6.608 9.353 -16.499 1.00 54.66 214 ASP A O 1
ATOM 1708 N N . ASP A 1 215 ? -7.548 7.889 -15.122 1.00 55.28 215 ASP A N 1
ATOM 1709 C CA . ASP A 1 215 ? -8.162 8.883 -14.261 1.00 55.28 215 ASP A CA 1
ATOM 1710 C C . ASP A 1 215 ? -7.252 9.209 -13.067 1.00 55.28 215 ASP A C 1
ATOM 1712 O O . ASP A 1 215 ? -6.751 8.328 -12.369 1.00 55.28 215 ASP A O 1
ATOM 1716 N N . GLU A 1 216 ? -7.052 10.506 -12.818 1.00 66.06 216 GLU A N 1
ATOM 1717 C CA . GLU A 1 216 ? -6.366 11.099 -11.662 1.00 66.06 216 GLU A CA 1
ATOM 1718 C C . GLU A 1 216 ? -7.079 10.760 -10.330 1.00 66.06 216 GLU A C 1
ATOM 1720 O O . GLU A 1 216 ? -7.643 11.625 -9.649 1.00 66.06 216 GLU A O 1
ATOM 1725 N N . GLU A 1 217 ? -7.106 9.482 -9.956 1.00 84.19 217 GLU A N 1
ATOM 1726 C CA . GLU A 1 217 ? -7.909 8.990 -8.846 1.00 84.19 217 GLU A CA 1
ATOM 1727 C C . GLU A 1 217 ? -7.253 9.341 -7.504 1.00 84.19 217 GLU A C 1
ATOM 1729 O O . GLU A 1 217 ? -6.201 8.827 -7.114 1.00 84.19 217 GLU A O 1
ATOM 1734 N N . TRP A 1 218 ? -7.898 10.257 -6.783 1.00 92.81 218 TRP A N 1
ATOM 1735 C CA . TRP A 1 218 ? -7.593 10.547 -5.388 1.00 92.81 218 TRP A CA 1
ATOM 1736 C C . TRP A 1 218 ? -8.234 9.484 -4.506 1.00 92.81 218 TRP A C 1
ATOM 1738 O O . TRP A 1 218 ? -9.457 9.440 -4.362 1.00 92.81 218 TRP A O 1
ATOM 1748 N N . VAL A 1 219 ? -7.408 8.662 -3.869 1.00 94.44 219 VAL A N 1
ATOM 1749 C CA . VAL A 1 219 ? -7.876 7.576 -3.011 1.00 94.44 219 VAL A CA 1
ATOM 1750 C C . VAL A 1 219 ? -7.839 8.017 -1.555 1.00 94.44 219 VAL A C 1
ATOM 1752 O O . VAL A 1 219 ? -6.827 8.517 -1.067 1.00 94.44 219 VAL A O 1
ATOM 1755 N N . THR A 1 220 ? -8.951 7.832 -0.842 1.00 96.00 220 THR A N 1
ATOM 1756 C CA . THR A 1 220 ? -9.012 8.089 0.604 1.00 96.00 220 THR A CA 1
ATOM 1757 C C . THR A 1 220 ? -8.250 7.009 1.362 1.00 96.00 220 THR A C 1
ATOM 1759 O O . THR A 1 220 ? -8.532 5.823 1.217 1.00 96.00 220 THR A O 1
ATOM 1762 N N . VAL A 1 221 ? -7.316 7.439 2.205 1.00 96.06 221 VAL A N 1
ATOM 1763 C CA . VAL A 1 221 ? -6.350 6.568 2.877 1.00 96.06 221 VAL A CA 1
ATOM 1764 C C . VAL A 1 221 ? -6.758 6.319 4.334 1.00 96.06 221 VAL A C 1
ATOM 1766 O O . VAL A 1 221 ? -6.997 5.183 4.738 1.00 96.06 221 VAL A O 1
ATOM 1769 N N . PHE A 1 222 ? -6.882 7.380 5.136 1.00 96.62 222 PHE A N 1
ATOM 1770 C CA . PHE A 1 222 ? -7.323 7.316 6.536 1.00 96.62 222 PHE A CA 1
ATOM 1771 C C . PHE A 1 222 ? -7.827 8.691 7.025 1.00 96.62 222 PHE A C 1
ATOM 1773 O O . PHE A 1 222 ? -7.576 9.707 6.367 1.00 96.62 222 PHE A O 1
ATOM 1780 N N . PRO A 1 223 ? -8.544 8.770 8.166 1.00 96.69 223 PRO A N 1
ATOM 1781 C CA . PRO A 1 223 ? -8.967 10.049 8.736 1.00 96.69 223 PRO A CA 1
ATOM 1782 C C . PRO A 1 223 ? -7.798 10.828 9.354 1.00 96.69 223 PRO A C 1
ATOM 1784 O O . PRO A 1 223 ? -6.967 10.251 10.051 1.00 96.69 223 PRO A O 1
ATOM 1787 N N . THR A 1 224 ? -7.778 12.154 9.201 1.00 94.12 224 THR A N 1
ATOM 1788 C CA . THR A 1 224 ? -6.700 13.043 9.683 1.00 94.12 224 THR A CA 1
ATOM 1789 C C . THR A 1 224 ? -6.413 12.904 11.184 1.00 94.12 224 THR A C 1
ATOM 1791 O O . THR A 1 224 ? -5.300 13.157 11.618 1.00 94.12 224 THR A O 1
ATOM 1794 N N . SER A 1 225 ? -7.383 12.448 11.983 1.00 94.62 225 SER A N 1
ATOM 1795 C CA . SER A 1 225 ? -7.221 12.198 13.422 1.00 94.62 225 SER A CA 1
ATOM 1796 C C . SER A 1 225 ? -6.261 11.057 13.775 1.00 94.62 225 SER A C 1
ATOM 1798 O O . SER A 1 225 ? -6.003 10.847 14.952 1.00 94.62 225 SER A O 1
ATOM 1800 N N . ARG A 1 226 ? -5.816 10.263 12.793 1.00 93.88 226 ARG A N 1
ATOM 1801 C CA . ARG A 1 226 ? -4.879 9.148 12.993 1.00 93.88 226 ARG A CA 1
ATOM 1802 C C . ARG A 1 226 ? -3.409 9.576 12.891 1.00 93.88 226 ARG A C 1
ATOM 1804 O O . ARG A 1 226 ? -2.550 8.732 13.077 1.00 93.88 226 ARG A O 1
ATOM 1811 N N . LEU A 1 227 ? -3.134 10.825 12.524 1.00 94.75 227 LEU A N 1
ATOM 1812 C CA . LEU A 1 227 ? -1.786 11.274 12.206 1.00 94.75 227 LEU A CA 1
ATOM 1813 C C . LEU A 1 227 ? -1.390 12.453 13.094 1.00 94.75 227 LEU A C 1
ATOM 1815 O O . LEU A 1 227 ? -1.882 13.568 12.900 1.00 94.75 227 LEU A O 1
ATOM 1819 N N . ASP A 1 228 ? -0.474 12.202 14.022 1.00 94.81 228 ASP A N 1
ATOM 1820 C CA . ASP A 1 228 ? 0.124 13.224 14.875 1.00 94.81 228 ASP A CA 1
ATOM 1821 C C . ASP A 1 228 ? 1.399 13.828 14.242 1.00 94.81 228 ASP A C 1
ATOM 1823 O O . ASP A 1 228 ? 2.064 13.194 13.418 1.00 94.81 228 ASP A O 1
ATOM 1827 N N . PRO A 1 229 ? 1.787 15.073 14.586 1.00 94.94 229 PRO A N 1
ATOM 1828 C CA . PRO A 1 229 ? 3.012 15.690 14.072 1.00 94.94 229 PRO A CA 1
ATOM 1829 C C . PRO A 1 229 ? 4.268 14.850 14.347 1.00 94.94 229 PRO A C 1
ATOM 1831 O O . PRO A 1 229 ? 4.568 14.525 15.494 1.00 94.94 229 PRO A O 1
ATOM 1834 N N . GLY A 1 230 ? 5.038 14.546 13.297 1.00 93.50 230 GLY A N 1
ATOM 1835 C CA . GLY A 1 230 ? 6.232 13.699 13.378 1.00 93.50 230 GLY A CA 1
ATOM 1836 C C . GLY A 1 230 ? 5.955 12.191 13.355 1.00 93.50 230 GLY A C 1
ATOM 1837 O O . GLY A 1 230 ? 6.903 11.409 13.417 1.00 93.50 230 GLY A O 1
ATOM 1838 N N . GLU A 1 231 ? 4.692 11.776 13.254 1.00 94.62 231 GLU A N 1
ATOM 1839 C CA . GLU A 1 231 ? 4.312 10.373 13.112 1.00 94.62 231 GLU A CA 1
ATOM 1840 C C . GLU A 1 231 ? 4.473 9.886 11.663 1.00 94.62 231 GLU A C 1
ATOM 1842 O O . GLU A 1 231 ? 4.299 10.632 10.690 1.00 94.62 231 GLU A O 1
ATOM 1847 N N . VAL A 1 232 ? 4.794 8.598 11.534 1.00 96.38 232 VAL A N 1
ATOM 1848 C CA . VAL A 1 232 ? 4.866 7.864 10.270 1.00 96.38 232 VAL A CA 1
ATOM 1849 C C . VAL A 1 232 ? 3.810 6.760 10.283 1.00 96.38 232 VAL A C 1
ATOM 1851 O O . VAL A 1 232 ? 3.751 5.957 11.211 1.00 96.38 232 VAL A O 1
ATOM 1854 N N . VAL A 1 233 ? 2.960 6.719 9.260 1.00 97.38 233 VAL A N 1
ATOM 1855 C CA . VAL A 1 233 ? 1.852 5.762 9.161 1.00 97.38 233 VAL A CA 1
ATOM 1856 C C . VAL A 1 233 ? 1.979 4.987 7.848 1.00 97.38 233 VAL A C 1
ATOM 1858 O O . VAL A 1 233 ? 1.779 5.573 6.778 1.00 97.38 233 VAL A O 1
ATOM 1861 N N . PRO A 1 234 ? 2.312 3.683 7.893 1.00 97.38 234 PRO A N 1
ATOM 1862 C CA . PRO A 1 234 ? 2.332 2.844 6.702 1.00 97.38 234 PRO A CA 1
ATOM 1863 C C . PRO A 1 234 ? 0.904 2.535 6.250 1.00 97.38 234 PRO A C 1
ATOM 1865 O O . PRO A 1 234 ? 0.011 2.279 7.068 1.00 97.38 234 PRO A O 1
ATOM 1868 N N . VAL A 1 235 ? 0.675 2.557 4.938 1.00 97.12 235 VAL A N 1
ATOM 1869 C CA . VAL A 1 235 ? -0.627 2.261 4.344 1.00 97.12 235 VAL A CA 1
ATOM 1870 C C . VAL A 1 235 ? -0.472 1.490 3.045 1.00 97.12 235 VAL A C 1
ATOM 1872 O O . VAL A 1 235 ? 0.297 1.871 2.172 1.00 97.12 235 VAL A O 1
ATOM 1875 N N . ASN A 1 236 ? -1.279 0.442 2.881 1.00 95.81 236 ASN A N 1
ATOM 1876 C CA . ASN A 1 236 ? -1.413 -0.255 1.611 1.00 95.81 236 ASN A CA 1
ATOM 1877 C C . ASN A 1 236 ? -2.639 0.260 0.845 1.00 95.81 236 ASN A C 1
ATOM 1879 O O . ASN A 1 236 ? -3.763 0.147 1.341 1.00 95.81 236 ASN A O 1
ATOM 1883 N N . VAL A 1 237 ? -2.434 0.812 -0.351 1.00 93.12 237 VAL A N 1
ATOM 1884 C CA . VAL A 1 237 ? -3.509 1.328 -1.211 1.00 93.12 237 VAL A CA 1
ATOM 1885 C C . VAL A 1 237 ? -3.319 0.787 -2.621 1.00 93.12 237 VAL A C 1
ATOM 1887 O O . VAL A 1 237 ? -2.250 0.935 -3.200 1.00 93.12 237 VAL A O 1
ATOM 1890 N N . ALA A 1 238 ? -4.345 0.130 -3.170 1.00 89.25 238 ALA A N 1
ATOM 1891 C CA . ALA A 1 238 ? -4.295 -0.500 -4.496 1.00 89.25 238 ALA A CA 1
ATOM 1892 C C . ALA A 1 238 ? -3.093 -1.454 -4.700 1.00 89.25 238 ALA A C 1
ATOM 1894 O O . ALA A 1 238 ? -2.580 -1.608 -5.805 1.00 89.25 238 ALA A O 1
ATOM 1895 N N . GLY A 1 239 ? -2.627 -2.102 -3.624 1.00 89.31 239 GLY A N 1
ATOM 1896 C CA . GLY A 1 239 ? -1.461 -2.988 -3.651 1.00 89.31 239 GLY A CA 1
ATOM 1897 C C . GLY A 1 239 ? -0.108 -2.271 -3.583 1.00 89.31 239 GLY A C 1
ATOM 1898 O O . GLY A 1 239 ? 0.915 -2.951 -3.510 1.00 89.31 239 GLY A O 1
ATOM 1899 N N . LEU A 1 240 ? -0.087 -0.936 -3.562 1.00 92.00 240 LEU A N 1
ATOM 1900 C CA . LEU A 1 240 ? 1.109 -0.133 -3.322 1.00 92.00 240 LEU A CA 1
ATOM 1901 C C . LEU A 1 240 ? 1.327 0.040 -1.821 1.00 92.00 240 LEU A C 1
ATOM 1903 O O . LEU A 1 240 ? 0.395 0.346 -1.078 1.00 92.00 240 LEU A O 1
ATOM 1907 N N . ASP A 1 241 ? 2.569 -0.152 -1.387 1.00 95.69 241 ASP A N 1
ATOM 1908 C CA . ASP A 1 241 ? 2.991 0.073 -0.008 1.00 95.69 241 ASP A CA 1
ATOM 1909 C C . ASP A 1 241 ? 3.512 1.509 0.131 1.00 95.69 241 ASP A C 1
ATOM 1911 O O . ASP A 1 241 ? 4.581 1.863 -0.377 1.00 95.69 241 ASP A O 1
ATOM 1915 N N . LEU A 1 242 ? 2.700 2.354 0.760 1.00 96.62 242 LEU A N 1
ATOM 1916 C CA . LEU A 1 242 ? 2.910 3.786 0.912 1.00 96.62 242 LEU A CA 1
ATOM 1917 C C . LEU A 1 242 ? 3.217 4.119 2.369 1.00 96.62 242 LEU A C 1
ATOM 1919 O O . LEU A 1 242 ? 2.777 3.445 3.297 1.00 96.62 242 LEU A O 1
ATOM 1923 N N . LEU A 1 243 ? 3.942 5.208 2.578 1.00 97.50 243 LEU A N 1
ATOM 1924 C CA . LEU A 1 243 ? 4.237 5.746 3.894 1.00 97.50 243 LEU A CA 1
ATOM 1925 C C . LEU A 1 243 ? 3.783 7.202 3.934 1.00 97.50 243 LEU A C 1
ATOM 1927 O O . LEU A 1 243 ? 4.307 8.052 3.210 1.00 97.50 243 LEU A O 1
ATOM 1931 N N . VAL A 1 244 ? 2.786 7.481 4.772 1.00 97.62 244 VAL A N 1
ATOM 1932 C CA . VAL A 1 244 ? 2.313 8.842 5.028 1.00 97.62 244 VAL A CA 1
ATOM 1933 C C . VAL A 1 244 ? 3.048 9.381 6.244 1.00 97.62 244 VAL A C 1
ATOM 1935 O O . VAL A 1 244 ? 3.040 8.760 7.304 1.00 97.62 244 VAL A O 1
ATOM 1938 N N . VAL A 1 245 ? 3.687 10.536 6.093 1.00 97.31 245 VAL A N 1
ATOM 1939 C CA . VAL A 1 245 ? 4.515 11.146 7.134 1.00 97.31 245 VAL A CA 1
ATOM 1940 C C . VAL A 1 245 ? 3.997 12.539 7.444 1.00 97.31 245 VAL A C 1
ATOM 1942 O O . VAL A 1 245 ? 3.896 13.384 6.551 1.00 97.31 245 VAL A O 1
ATOM 1945 N N . ALA A 1 246 ? 3.702 12.809 8.712 1.00 95.69 246 ALA A N 1
ATOM 1946 C CA . ALA A 1 246 ? 3.482 14.174 9.161 1.00 95.69 246 ALA A CA 1
ATOM 1947 C C . ALA A 1 246 ? 4.821 14.852 9.438 1.00 95.69 246 ALA A C 1
ATOM 1949 O O . ALA A 1 246 ? 5.665 14.334 10.168 1.00 95.69 246 ALA A O 1
ATOM 1950 N N . SER A 1 247 ? 4.995 16.057 8.896 1.00 93.62 247 SER A N 1
ATOM 1951 C CA . SER A 1 247 ? 6.124 16.920 9.239 1.00 93.62 247 SER A CA 1
ATOM 1952 C C . SER A 1 247 ? 6.254 17.045 10.756 1.00 93.62 247 SER A C 1
ATOM 1954 O O . SER A 1 247 ? 5.252 17.216 11.454 1.00 93.62 247 SER A O 1
ATOM 1956 N N . VAL A 1 248 ? 7.486 17.080 11.265 1.00 89.25 248 VAL A N 1
ATOM 1957 C CA . VAL A 1 248 ? 7.752 17.339 12.693 1.00 89.25 248 VAL A CA 1
ATOM 1958 C C . VAL A 1 248 ? 7.217 18.718 13.116 1.00 89.25 248 VAL A C 1
ATOM 1960 O O . VAL A 1 248 ? 6.872 18.932 14.272 1.00 89.25 248 VAL A O 1
ATOM 1963 N N . THR A 1 249 ? 7.080 19.664 12.177 1.00 86.50 249 THR A N 1
ATOM 1964 C CA . THR A 1 249 ? 6.463 20.979 12.4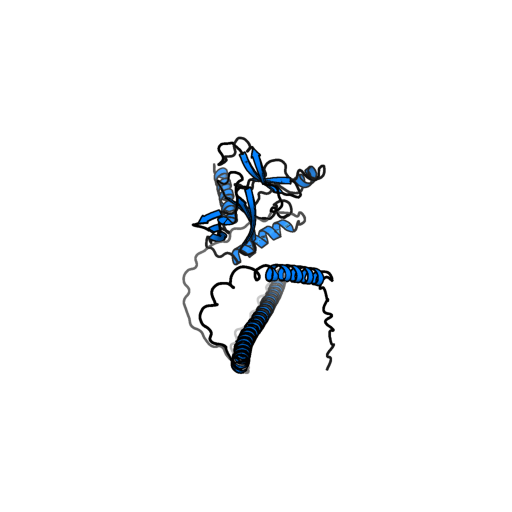47 1.00 86.50 249 THR A CA 1
ATOM 1965 C C . THR A 1 249 ? 4.927 20.914 12.482 1.00 86.50 249 THR A C 1
ATOM 1967 O O . THR A 1 249 ? 4.286 21.892 12.855 1.00 86.50 249 THR A O 1
ATOM 1970 N N . GLY A 1 250 ? 4.315 19.817 12.024 1.00 85.19 250 GLY A N 1
ATOM 1971 C CA . GLY A 1 250 ? 2.860 19.636 11.947 1.00 85.19 250 GLY A CA 1
ATOM 1972 C C . GLY A 1 250 ? 2.153 20.452 10.857 1.00 85.19 250 GLY A C 1
ATOM 1973 O O . GLY A 1 250 ? 0.929 20.473 10.805 1.00 85.19 250 GLY A O 1
ATOM 1974 N N . LYS A 1 251 ? 2.894 21.150 9.984 1.00 85.38 251 LYS A N 1
ATOM 1975 C CA . LYS A 1 251 ? 2.320 22.038 8.950 1.00 85.38 251 LYS A CA 1
ATOM 1976 C C . LYS A 1 251 ? 2.004 21.340 7.630 1.00 85.38 251 LYS A C 1
ATOM 1978 O O . LYS A 1 251 ? 1.176 21.827 6.868 1.00 85.38 251 LYS A O 1
ATOM 1983 N N . LYS A 1 252 ? 2.717 20.256 7.334 1.00 92.25 252 LYS A N 1
ATOM 1984 C CA . LYS A 1 252 ? 2.661 19.538 6.061 1.00 92.25 252 LYS A CA 1
ATOM 1985 C C . LYS A 1 252 ? 2.572 18.043 6.313 1.00 92.25 252 LYS A C 1
ATOM 1987 O O . LYS A 1 252 ? 3.096 17.550 7.312 1.00 92.25 252 LYS A O 1
ATOM 1992 N N . ILE A 1 253 ? 1.938 17.355 5.378 1.00 96.00 253 ILE A N 1
ATOM 1993 C CA . ILE A 1 253 ? 1.928 15.901 5.282 1.00 96.00 253 ILE A CA 1
ATOM 1994 C C . ILE A 1 253 ? 2.584 15.516 3.963 1.00 96.00 253 ILE A C 1
ATOM 1996 O O . ILE A 1 253 ? 2.464 16.245 2.979 1.00 96.00 253 ILE A O 1
ATOM 2000 N N . TYR A 1 254 ? 3.281 14.393 3.966 1.00 96.75 254 TYR A N 1
ATOM 2001 C CA . TYR A 1 254 ? 3.995 13.863 2.815 1.00 96.75 254 TYR A CA 1
ATOM 2002 C C . TYR A 1 254 ? 3.557 12.422 2.582 1.00 96.75 254 TYR A C 1
ATOM 2004 O O . TYR A 1 254 ? 3.207 11.720 3.533 1.00 96.75 254 TYR A O 1
ATOM 2012 N N . CYS A 1 255 ? 3.584 11.976 1.331 1.00 97.38 255 CYS A N 1
ATOM 2013 C CA . CYS A 1 255 ? 3.383 10.579 0.982 1.00 97.38 255 CYS A CA 1
ATOM 2014 C C . CYS A 1 255 ? 4.536 10.116 0.104 1.00 97.38 255 CYS A C 1
ATOM 2016 O O . CYS A 1 255 ? 4.859 10.748 -0.896 1.00 97.38 255 CYS A O 1
ATOM 2018 N N . ILE A 1 256 ? 5.165 9.019 0.496 1.00 96.94 256 ILE A N 1
ATOM 2019 C CA . ILE A 1 256 ? 6.295 8.419 -0.211 1.00 96.94 256 ILE A CA 1
ATOM 2020 C C . ILE A 1 256 ? 6.073 6.913 -0.326 1.00 96.94 256 ILE A C 1
ATOM 2022 O O . ILE A 1 256 ? 5.265 6.342 0.406 1.00 96.94 256 ILE A O 1
ATOM 2026 N N . ALA A 1 257 ? 6.804 6.239 -1.208 1.00 96.31 257 ALA A N 1
ATOM 2027 C CA . ALA A 1 257 ? 6.826 4.777 -1.203 1.00 96.31 257 ALA A CA 1
ATOM 2028 C C . ALA A 1 257 ? 7.458 4.246 0.100 1.00 96.31 257 ALA A C 1
ATOM 2030 O O . ALA A 1 257 ? 8.539 4.690 0.495 1.00 96.31 257 ALA A O 1
ATOM 2031 N N . ASN A 1 258 ? 6.852 3.238 0.736 1.00 97.12 258 ASN A N 1
ATOM 2032 C CA . ASN A 1 258 ? 7.404 2.552 1.917 1.00 97.12 258 ASN A CA 1
ATOM 2033 C C . ASN A 1 258 ? 8.513 1.552 1.533 1.00 97.12 258 ASN A C 1
ATOM 2035 O O . ASN A 1 258 ? 8.621 0.457 2.074 1.00 97.12 258 ASN A O 1
ATOM 2039 N N . SER A 1 259 ? 9.337 1.894 0.546 1.00 95.56 259 SER A N 1
ATOM 2040 C CA . SER A 1 259 ? 10.352 1.003 -0.002 1.00 95.56 259 SER A CA 1
ATOM 2041 C C . SER A 1 259 ? 11.592 1.807 -0.350 1.00 95.56 259 SER A C 1
ATOM 2043 O O . SER A 1 259 ? 11.579 2.673 -1.221 1.00 95.56 259 SER A O 1
ATOM 2045 N N . CYS A 1 260 ? 12.684 1.548 0.367 1.00 94.31 260 CYS A N 1
ATOM 2046 C CA . CYS A 1 260 ? 13.938 2.258 0.167 1.00 94.31 260 CYS A CA 1
ATOM 2047 C C . CYS A 1 260 ? 14.478 2.039 -1.254 1.00 94.31 260 CYS A C 1
ATOM 2049 O O . CYS A 1 260 ? 14.719 0.900 -1.653 1.00 94.31 260 CYS A O 1
ATOM 2051 N N . ALA A 1 261 ? 14.804 3.116 -1.973 1.00 91.75 261 ALA A N 1
ATOM 2052 C CA . ALA A 1 261 ? 15.341 3.049 -3.338 1.00 91.75 261 ALA A CA 1
ATOM 2053 C C . ALA A 1 261 ? 16.651 2.228 -3.463 1.00 91.75 261 ALA A C 1
ATOM 2055 O O . ALA A 1 261 ? 17.017 1.758 -4.546 1.00 91.75 261 ALA A O 1
ATOM 2056 N N . HIS A 1 262 ? 17.361 2.000 -2.348 1.00 83.75 262 HIS A N 1
ATOM 2057 C CA . HIS A 1 262 ? 18.575 1.188 -2.335 1.00 83.75 262 HIS A CA 1
ATOM 2058 C C . HIS A 1 262 ? 18.303 -0.316 -2.507 1.00 83.75 262 HIS A C 1
ATOM 2060 O O . HIS A 1 262 ? 18.816 -0.904 -3.452 1.00 83.75 262 HIS A O 1
ATOM 2066 N N . LEU A 1 263 ? 17.514 -0.956 -1.638 1.00 88.00 263 LEU A N 1
ATOM 2067 C CA . LEU A 1 263 ? 17.271 -2.418 -1.674 1.00 88.00 263 LEU A CA 1
ATOM 2068 C C . LEU A 1 263 ? 15.807 -2.811 -1.414 1.00 88.00 263 LEU A C 1
ATOM 2070 O O . LEU A 1 263 ? 15.509 -3.986 -1.230 1.00 88.00 263 LEU A O 1
ATOM 2074 N N . GLY A 1 264 ? 14.898 -1.841 -1.365 1.00 91.38 264 GLY A N 1
ATOM 2075 C CA . GLY A 1 264 ? 13.486 -2.061 -1.066 1.00 91.38 264 GLY A CA 1
ATOM 2076 C C . GLY A 1 264 ? 13.182 -2.343 0.407 1.00 91.38 264 GLY A C 1
ATOM 2077 O O . GLY A 1 264 ? 12.134 -2.890 0.727 1.00 91.38 264 GLY A O 1
ATOM 2078 N N . THR A 1 265 ? 14.100 -2.012 1.321 1.00 94.00 265 THR A N 1
ATOM 2079 C CA . THR A 1 265 ? 13.854 -2.126 2.766 1.00 94.00 265 THR A CA 1
ATOM 2080 C C . THR A 1 265 ? 12.712 -1.189 3.185 1.00 94.00 265 THR A C 1
ATOM 2082 O O . THR A 1 265 ? 12.768 -0.018 2.792 1.00 94.00 265 THR A O 1
ATOM 2085 N N . PRO A 1 266 ? 11.745 -1.646 4.005 1.00 96.38 266 PRO A N 1
ATOM 2086 C CA . PRO A 1 266 ? 10.678 -0.795 4.524 1.00 96.38 266 PRO A CA 1
ATOM 2087 C C . PRO A 1 266 ? 11.219 0.431 5.262 1.00 96.38 266 PRO A C 1
ATOM 2089 O O . PRO A 1 266 ? 12.189 0.333 6.022 1.00 96.38 266 PRO A O 1
ATOM 2092 N N . LEU A 1 267 ? 10.610 1.591 5.016 1.00 96.81 267 LEU A N 1
ATOM 2093 C CA . LEU A 1 267 ? 11.025 2.873 5.595 1.00 96.81 267 LEU A CA 1
ATOM 2094 C C . LEU A 1 267 ? 10.237 3.241 6.858 1.00 96.81 267 LEU A C 1
ATOM 2096 O O . LEU A 1 267 ? 10.668 4.125 7.588 1.00 96.81 267 LEU A O 1
ATOM 2100 N N . GLU A 1 268 ? 9.149 2.533 7.158 1.00 96.56 268 GLU A N 1
ATOM 2101 C CA . GLU A 1 268 ? 8.292 2.747 8.336 1.00 96.56 268 GLU A CA 1
ATOM 2102 C C . GLU A 1 268 ? 9.019 2.693 9.691 1.00 96.56 268 GLU A C 1
ATOM 2104 O O . GLU A 1 268 ? 8.602 3.345 10.640 1.00 96.56 268 GLU A O 1
ATOM 2109 N N . SER A 1 269 ? 10.120 1.941 9.788 1.00 95.44 269 SER A N 1
ATOM 2110 C CA . SER A 1 269 ? 10.953 1.856 11.001 1.00 95.44 269 SER A CA 1
ATOM 2111 C C . SER A 1 269 ? 12.138 2.829 10.992 1.00 95.44 269 SER A C 1
ATOM 2113 O O . SER A 1 269 ? 12.957 2.836 11.913 1.00 95.44 269 SER A O 1
ATOM 2115 N N . GLY A 1 270 ? 12.260 3.633 9.936 1.00 95.12 270 GLY A N 1
ATOM 2116 C CA . GLY A 1 270 ? 13.286 4.651 9.796 1.00 95.12 270 GLY A CA 1
ATOM 2117 C C . GLY A 1 270 ? 13.020 5.863 10.691 1.00 95.12 270 GLY A C 1
ATOM 2118 O O . GLY A 1 270 ? 11.870 6.281 10.825 1.00 95.12 270 GLY A O 1
ATOM 2119 N N . PRO A 1 271 ? 14.054 6.474 11.297 1.00 95.62 271 PRO A N 1
ATOM 2120 C CA . PRO A 1 271 ? 13.867 7.711 12.035 1.00 95.62 271 PRO A CA 1
ATOM 2121 C C . PRO A 1 271 ? 13.612 8.883 11.080 1.00 95.62 271 PRO A C 1
ATOM 2123 O O . PRO A 1 271 ? 14.212 8.983 10.003 1.00 95.62 271 PRO A O 1
ATOM 2126 N N . LEU A 1 272 ? 12.740 9.791 11.512 1.00 95.50 272 LEU A N 1
ATOM 2127 C CA . LEU A 1 272 ? 12.484 11.067 10.858 1.00 95.50 272 LEU A CA 1
ATOM 2128 C C . LEU A 1 272 ? 13.504 12.099 11.361 1.00 95.50 272 LEU A C 1
ATOM 2130 O O . LEU A 1 272 ? 13.571 12.393 12.553 1.00 95.50 272 LEU A O 1
ATOM 2134 N N . GLU A 1 273 ? 14.311 12.645 10.457 1.00 94.31 273 GLU A N 1
ATOM 2135 C CA . GLU A 1 273 ? 15.354 13.624 10.762 1.00 94.31 273 GLU A CA 1
ATOM 2136 C C . GLU A 1 273 ? 15.129 14.912 9.978 1.00 94.31 273 GLU A C 1
ATOM 2138 O O . GLU A 1 273 ? 14.726 14.888 8.821 1.00 94.31 273 GLU A O 1
ATOM 2143 N N . ARG A 1 274 ? 15.475 16.054 10.570 1.00 92.94 274 ARG A N 1
ATOM 2144 C CA . ARG A 1 274 ? 15.495 17.331 9.857 1.00 92.94 274 ARG A CA 1
ATOM 2145 C C . ARG A 1 274 ? 16.923 17.673 9.450 1.00 92.94 274 ARG A C 1
ATOM 2147 O O . ARG A 1 274 ? 17.802 17.767 10.307 1.00 92.94 274 ARG A O 1
ATOM 2154 N N . ARG A 1 275 ? 17.171 17.856 8.151 1.00 92.38 275 ARG A N 1
ATOM 2155 C CA . ARG A 1 275 ? 18.514 18.123 7.607 1.00 92.38 275 ARG A CA 1
ATOM 2156 C C . ARG A 1 275 ? 18.579 19.473 6.909 1.00 92.38 275 ARG A C 1
ATOM 2158 O O . ARG A 1 275 ? 17.594 19.946 6.355 1.00 92.38 275 ARG A O 1
ATOM 2165 N N . LYS A 1 276 ? 19.763 20.093 6.948 1.00 89.81 276 LYS A N 1
ATOM 2166 C CA . LYS A 1 276 ? 20.037 21.343 6.232 1.00 89.81 276 LYS A CA 1
ATOM 2167 C C . LYS A 1 276 ? 20.100 21.079 4.738 1.00 89.81 276 LYS A C 1
ATOM 2169 O O . LYS A 1 276 ? 20.769 20.146 4.295 1.00 89.81 276 LYS A O 1
ATOM 2174 N N . VAL A 1 277 ? 19.453 21.948 3.984 1.00 86.69 277 VAL A N 1
ATOM 2175 C CA . VAL A 1 277 ? 19.395 21.850 2.531 1.00 86.69 277 VAL A CA 1
ATOM 2176 C C . VAL A 1 277 ? 20.621 22.548 1.937 1.00 86.69 277 VAL A C 1
ATOM 2178 O O . VAL A 1 277 ? 20.993 23.628 2.406 1.00 86.69 277 VAL A O 1
ATOM 2181 N N . PRO A 1 278 ? 21.295 21.951 0.935 1.00 82.56 278 PRO A N 1
ATOM 2182 C CA . PRO A 1 278 ? 22.391 22.610 0.242 1.00 82.56 278 PRO A CA 1
ATOM 2183 C C . PRO A 1 278 ? 21.951 23.941 -0.377 1.00 82.56 278 PRO A C 1
ATOM 2185 O O . PRO A 1 278 ? 20.842 24.075 -0.897 1.00 82.56 278 PRO A O 1
ATOM 2188 N N . VAL A 1 279 ? 22.852 24.923 -0.349 1.00 78.06 279 VAL A N 1
ATOM 2189 C CA . VAL A 1 279 ? 22.628 26.242 -0.952 1.00 78.06 279 VAL A CA 1
ATOM 2190 C C . VAL A 1 279 ? 22.334 26.076 -2.446 1.00 78.06 279 VAL A C 1
ATOM 2192 O O . VAL A 1 279 ? 23.118 25.461 -3.164 1.00 78.06 279 VAL A O 1
ATOM 2195 N N . GLY A 1 280 ? 21.215 26.640 -2.908 1.00 75.88 280 GLY A N 1
ATOM 2196 C CA . GLY A 1 280 ? 20.792 26.597 -4.313 1.00 75.88 280 GLY A CA 1
ATOM 2197 C C . GLY A 1 280 ? 19.622 25.657 -4.613 1.00 75.88 280 GLY A C 1
ATOM 2198 O O . GLY A 1 280 ? 19.086 25.721 -5.714 1.00 75.88 280 GLY A O 1
ATOM 2199 N N . VAL A 1 281 ? 19.182 24.841 -3.650 1.00 77.06 281 VAL A N 1
ATOM 2200 C CA . VAL A 1 281 ? 17.939 24.063 -3.767 1.00 77.06 281 VAL A CA 1
ATOM 2201 C C . VAL A 1 281 ? 16.809 24.830 -3.082 1.00 77.06 281 VAL A C 1
ATOM 2203 O O . VAL A 1 281 ? 16.922 25.206 -1.913 1.00 77.06 281 VAL A O 1
ATOM 2206 N N . SER A 1 282 ? 15.725 25.107 -3.811 1.00 68.50 282 SER A N 1
ATOM 2207 C CA . SER A 1 282 ? 14.562 25.796 -3.251 1.00 68.50 282 SER A CA 1
ATOM 2208 C C . SER A 1 282 ? 13.856 24.884 -2.257 1.00 68.50 282 SER A C 1
ATOM 2210 O O . SER A 1 282 ? 13.409 23.800 -2.623 1.00 68.50 282 SER A O 1
ATOM 2212 N N . THR A 1 283 ? 13.729 25.334 -1.014 1.00 74.56 283 THR A N 1
ATOM 2213 C CA . THR A 1 283 ? 12.949 24.637 0.008 1.00 74.56 283 THR A CA 1
ATOM 2214 C C . THR A 1 283 ? 11.760 25.469 0.402 1.00 74.56 283 THR A C 1
ATOM 2216 O O . THR A 1 283 ? 11.784 26.699 0.365 1.00 74.56 283 THR A O 1
ATOM 2219 N N . SER A 1 284 ? 10.706 24.778 0.799 1.00 71.69 284 SER A N 1
ATOM 2220 C CA . SER A 1 284 ? 9.495 25.412 1.290 1.00 71.69 284 SER A CA 1
ATOM 2221 C C . SER A 1 284 ? 9.609 25.903 2.742 1.00 71.69 284 SER A C 1
ATOM 2223 O O . SER A 1 284 ? 8.718 26.611 3.217 1.00 71.69 284 SER A O 1
ATOM 2225 N N . SER A 1 285 ? 10.680 25.538 3.457 1.00 76.81 285 SER A N 1
ATOM 2226 C CA . SER A 1 285 ? 10.872 25.874 4.868 1.00 76.81 285 SER A CA 1
ATOM 2227 C C . SER A 1 285 ? 11.724 27.139 5.057 1.00 76.81 285 SER A C 1
ATOM 2229 O O . SER A 1 285 ? 12.790 27.260 4.453 1.00 76.81 285 SER A O 1
ATOM 2231 N N . PRO A 1 286 ? 11.317 28.079 5.932 1.00 79.25 286 PRO A N 1
ATOM 2232 C CA . PRO A 1 286 ? 12.040 29.335 6.157 1.00 79.25 286 PRO A CA 1
ATOM 2233 C C . PRO A 1 286 ? 13.376 29.169 6.902 1.00 79.25 286 PRO A C 1
ATOM 2235 O O . PRO A 1 286 ? 14.192 30.086 6.896 1.00 79.25 286 PRO A O 1
ATOM 2238 N N . ASP A 1 287 ? 13.605 28.029 7.558 1.00 83.94 287 ASP A N 1
ATOM 2239 C CA . ASP A 1 287 ? 14.823 27.718 8.321 1.00 83.94 287 ASP A CA 1
ATOM 2240 C C . ASP A 1 287 ? 15.925 27.052 7.472 1.00 83.94 287 ASP A C 1
ATOM 2242 O O . ASP A 1 287 ? 16.995 26.721 7.991 1.00 83.94 287 ASP A O 1
ATOM 2246 N N . GLY A 1 288 ? 15.682 26.846 6.171 1.00 86.69 288 GLY A N 1
ATOM 2247 C CA . GLY A 1 288 ? 16.616 26.174 5.264 1.00 86.69 288 GLY A CA 1
ATOM 2248 C C . GLY A 1 288 ? 16.837 24.695 5.599 1.00 86.69 288 GLY A C 1
ATOM 2249 O O . GLY A 1 288 ? 17.848 24.113 5.195 1.00 86.69 288 GLY A O 1
ATOM 2250 N N . CYS A 1 289 ? 15.926 24.092 6.362 1.00 89.44 289 CYS A N 1
ATOM 2251 C CA . CYS A 1 289 ? 15.944 22.675 6.680 1.00 89.44 289 CYS A CA 1
ATOM 2252 C C . CYS A 1 289 ? 14.726 21.968 6.082 1.00 89.44 289 CYS A C 1
ATOM 2254 O O . CYS A 1 289 ? 13.658 22.555 5.937 1.00 89.44 289 CYS A O 1
ATOM 2256 N N . GLU A 1 290 ? 14.870 20.687 5.767 1.00 91.81 290 GLU A N 1
ATOM 2257 C CA . GLU A 1 290 ? 13.775 19.854 5.268 1.00 91.81 290 GLU A CA 1
ATOM 2258 C C . GLU A 1 290 ? 13.643 18.579 6.103 1.00 91.81 290 GLU A C 1
ATOM 2260 O O . GLU A 1 290 ? 14.614 18.095 6.698 1.00 91.81 290 GLU A O 1
ATOM 2265 N N . ASP A 1 291 ? 12.431 18.036 6.151 1.00 95.00 291 ASP A N 1
ATOM 2266 C CA . ASP A 1 291 ? 12.169 16.766 6.817 1.00 95.00 291 ASP A CA 1
ATOM 2267 C C . ASP A 1 291 ? 12.603 15.611 5.896 1.00 95.00 291 ASP A C 1
ATOM 2269 O O . ASP A 1 291 ? 12.274 15.575 4.707 1.00 95.00 291 ASP A O 1
ATOM 2273 N N . CYS A 1 292 ? 13.367 14.674 6.450 1.00 95.88 292 CYS A N 1
ATOM 2274 C CA . CYS A 1 292 ? 13.959 13.543 5.752 1.00 95.88 292 CYS A CA 1
ATOM 2275 C C . CYS A 1 292 ? 13.658 12.234 6.483 1.00 95.88 292 CYS A C 1
ATOM 2277 O O . CYS A 1 292 ? 13.847 12.142 7.695 1.00 95.88 292 CYS A O 1
ATOM 2279 N N . ILE A 1 293 ? 13.295 11.186 5.747 1.00 96.88 293 ILE A N 1
ATOM 2280 C CA . ILE A 1 293 ? 13.228 9.826 6.294 1.00 96.88 293 ILE A CA 1
ATOM 2281 C C . ILE A 1 293 ? 14.575 9.129 6.113 1.00 96.88 293 ILE A C 1
ATOM 2283 O O . ILE A 1 293 ? 15.170 9.171 5.032 1.00 96.88 293 ILE A O 1
ATOM 2287 N N . VAL A 1 294 ? 15.077 8.483 7.162 1.00 96.75 294 VAL A N 1
ATOM 2288 C CA . VAL A 1 294 ? 16.351 7.760 7.113 1.00 96.75 294 VAL A CA 1
ATOM 2289 C C . VAL A 1 294 ? 16.100 6.265 7.005 1.00 96.75 294 VAL A C 1
ATOM 2291 O O . VAL A 1 294 ? 15.456 5.667 7.859 1.00 96.75 294 VAL A O 1
ATOM 2294 N N . CYS A 1 295 ? 16.661 5.628 5.978 1.00 96.00 295 CYS A N 1
ATOM 2295 C CA . CYS A 1 295 ? 16.579 4.179 5.837 1.00 96.00 295 CYS A CA 1
ATOM 2296 C C . CYS A 1 295 ? 17.214 3.487 7.060 1.00 96.00 295 CYS A C 1
ATOM 2298 O O . CYS A 1 295 ? 18.398 3.718 7.328 1.00 96.00 295 CYS A O 1
ATOM 2300 N N . PRO A 1 296 ? 16.494 2.588 7.755 1.00 95.56 296 PRO A N 1
ATOM 2301 C CA . PRO A 1 296 ? 16.985 1.963 8.985 1.00 95.56 296 PRO A CA 1
ATOM 2302 C C . PRO A 1 296 ? 18.217 1.077 8.751 1.00 95.56 296 PRO A C 1
ATOM 2304 O O . PRO A 1 296 ? 19.061 0.938 9.633 1.00 95.56 296 PRO A O 1
ATOM 2307 N N . LEU A 1 297 ? 18.354 0.509 7.548 1.00 92.44 297 LEU A N 1
ATOM 2308 C CA . LEU A 1 297 ? 19.433 -0.421 7.223 1.00 92.44 297 LEU A CA 1
ATOM 2309 C C . LEU A 1 297 ? 20.726 0.293 6.808 1.00 92.44 297 LEU A C 1
ATOM 2311 O O . LEU A 1 297 ? 21.776 0.052 7.393 1.00 92.44 297 LEU A O 1
ATOM 2315 N N . HIS A 1 298 ? 20.664 1.190 5.820 1.00 90.69 298 HIS A N 1
ATOM 2316 C CA . HIS A 1 298 ? 21.868 1.807 5.235 1.00 90.69 298 HIS A CA 1
ATOM 2317 C C . HIS A 1 298 ? 22.068 3.268 5.631 1.00 90.69 298 HIS A C 1
ATOM 2319 O O . HIS A 1 298 ? 23.043 3.884 5.206 1.00 90.69 298 HIS A O 1
ATOM 2325 N N . ARG A 1 299 ? 21.139 3.840 6.409 1.00 93.81 299 ARG A N 1
ATOM 2326 C CA . ARG A 1 299 ? 21.161 5.229 6.894 1.00 93.81 299 ARG A CA 1
ATOM 2327 C C . ARG A 1 299 ? 21.241 6.298 5.800 1.00 93.81 299 ARG A C 1
ATOM 2329 O O . ARG A 1 299 ? 21.715 7.407 6.033 1.00 93.81 299 ARG A O 1
ATOM 2336 N N . THR A 1 300 ? 20.762 5.970 4.603 1.00 93.88 300 THR A N 1
ATOM 2337 C CA . THR A 1 300 ? 20.540 6.966 3.546 1.00 93.88 300 THR A CA 1
ATOM 2338 C C . THR A 1 300 ? 19.315 7.788 3.916 1.00 93.88 300 THR A C 1
ATOM 2340 O O . THR A 1 300 ? 18.287 7.202 4.254 1.00 93.88 300 THR A O 1
ATOM 2343 N N . ALA A 1 301 ? 19.429 9.113 3.872 1.00 95.69 301 ALA A N 1
ATOM 2344 C CA . ALA A 1 301 ? 18.310 10.007 4.137 1.00 95.69 301 ALA A CA 1
ATOM 2345 C C . ALA A 1 301 ? 17.690 10.490 2.828 1.00 95.69 301 ALA A C 1
ATOM 2347 O O . ALA A 1 301 ? 18.417 10.874 1.911 1.00 95.69 301 ALA A O 1
ATOM 2348 N N . PHE A 1 302 ? 16.366 10.489 2.770 1.00 96.06 302 PHE A N 1
ATOM 2349 C CA . PHE A 1 302 ? 15.583 10.936 1.624 1.00 96.06 302 PHE A CA 1
ATOM 2350 C C . PHE A 1 302 ? 14.718 12.119 2.043 1.00 96.06 302 PHE A C 1
ATOM 2352 O O . PHE A 1 302 ? 14.009 12.022 3.044 1.00 96.06 302 PHE A O 1
ATOM 2359 N N . ALA A 1 303 ? 14.778 13.220 1.298 1.00 95.31 303 ALA A N 1
ATOM 2360 C CA . ALA A 1 303 ? 13.903 14.368 1.508 1.00 95.31 303 ALA A CA 1
ATOM 2361 C C . ALA A 1 303 ? 12.451 13.968 1.229 1.00 95.31 303 ALA A C 1
ATOM 2363 O O . ALA A 1 303 ? 12.163 13.374 0.194 1.00 95.31 303 ALA A O 1
ATOM 2364 N N . LEU A 1 304 ? 11.530 14.302 2.131 1.00 95.50 304 LEU A N 1
ATOM 2365 C CA . LEU A 1 304 ? 10.122 13.918 1.982 1.00 95.50 304 LEU A CA 1
ATOM 2366 C C . LEU A 1 304 ? 9.379 14.706 0.895 1.00 95.50 304 LEU A C 1
ATOM 2368 O O . LEU A 1 304 ? 8.388 14.218 0.367 1.00 95.50 304 LEU A O 1
ATOM 2372 N N . GLU A 1 305 ? 9.841 15.918 0.578 1.00 92.56 305 GLU A N 1
ATOM 2373 C CA . GLU A 1 305 ? 9.204 16.791 -0.418 1.00 92.56 305 GLU A CA 1
ATOM 2374 C C . GLU A 1 305 ? 9.623 16.432 -1.852 1.00 92.56 305 GLU A C 1
ATOM 2376 O O . GLU A 1 305 ? 8.793 16.477 -2.750 1.00 92.56 305 GLU A O 1
ATOM 2381 N N . THR A 1 306 ? 10.887 16.049 -2.070 1.00 91.69 306 THR A N 1
ATOM 2382 C CA . THR A 1 306 ? 11.433 15.790 -3.419 1.00 91.69 306 THR A CA 1
ATOM 2383 C C . THR A 1 306 ? 11.852 14.341 -3.661 1.00 91.69 306 THR A C 1
ATOM 2385 O O . THR A 1 306 ? 12.163 13.972 -4.787 1.00 91.69 306 THR A O 1
ATOM 2388 N N . GLY A 1 307 ? 11.947 13.520 -2.613 1.00 93.12 307 GLY A N 1
ATOM 2389 C CA . GLY A 1 307 ? 12.488 12.163 -2.694 1.00 93.12 307 GLY A CA 1
ATOM 2390 C C . GLY A 1 307 ? 14.008 12.101 -2.882 1.00 93.12 307 GLY A C 1
ATOM 2391 O O . GLY A 1 307 ? 14.586 11.014 -2.943 1.00 93.12 307 GLY A O 1
ATOM 2392 N N . GLU A 1 308 ? 14.694 13.242 -2.970 1.00 92.81 308 GLU A N 1
ATOM 2393 C CA . GLU A 1 308 ? 16.131 13.293 -3.220 1.00 92.81 308 GLU A CA 1
ATOM 2394 C C . GLU A 1 308 ? 16.962 12.827 -2.027 1.00 92.81 308 GLU A C 1
ATOM 2396 O O . GLU A 1 308 ? 16.604 12.998 -0.861 1.00 92.81 308 GLU A O 1
ATOM 2401 N N . VAL A 1 309 ? 18.143 12.294 -2.325 1.00 93.50 309 VAL A N 1
ATOM 2402 C CA . VAL A 1 309 ? 19.094 11.845 -1.310 1.00 93.50 309 VAL A CA 1
ATOM 2403 C C . VAL A 1 309 ? 19.751 13.040 -0.630 1.00 93.50 309 VAL A C 1
ATOM 2405 O O . VAL A 1 309 ? 20.410 13.856 -1.276 1.00 93.50 309 VAL A O 1
ATOM 2408 N N . ARG A 1 310 ? 19.660 13.095 0.699 1.00 92.31 310 ARG A N 1
ATOM 2409 C CA . ARG A 1 310 ? 20.273 14.137 1.526 1.00 92.31 310 ARG A CA 1
ATOM 2410 C C . ARG A 1 310 ? 21.463 13.600 2.306 1.00 92.31 310 ARG A C 1
ATOM 2412 O O . ARG A 1 310 ? 21.327 12.966 3.352 1.00 92.31 310 ARG A O 1
ATOM 2419 N N . GLY A 1 311 ? 22.655 13.910 1.803 1.00 88.50 311 GLY A N 1
ATOM 2420 C CA . GLY A 1 311 ? 23.935 13.527 2.397 1.00 88.50 311 GLY A CA 1
ATOM 2421 C C . GLY A 1 311 ? 24.600 12.360 1.671 1.00 88.50 311 GLY A C 1
ATOM 2422 O O . GLY A 1 311 ? 24.564 12.267 0.443 1.00 88.50 311 GLY A O 1
ATOM 2423 N N . GLU A 1 312 ? 25.263 11.494 2.436 1.00 87.81 312 GLU A N 1
ATOM 2424 C CA . GLU A 1 312 ? 25.978 10.344 1.887 1.00 87.81 312 GLU A CA 1
ATOM 2425 C C . GLU A 1 312 ? 25.014 9.230 1.463 1.00 87.81 312 GLU A C 1
ATOM 2427 O O . GLU A 1 312 ? 24.017 8.944 2.128 1.00 87.81 312 GLU A O 1
ATOM 2432 N N . TRP A 1 313 ? 25.334 8.585 0.343 1.00 88.31 313 TRP A N 1
ATOM 2433 C CA . TRP A 1 313 ? 24.608 7.421 -0.150 1.00 88.31 313 TRP A CA 1
ATOM 2434 C C . TRP A 1 313 ? 25.175 6.163 0.505 1.00 88.31 313 TRP A C 1
ATOM 2436 O O . TRP A 1 313 ? 26.368 5.892 0.384 1.00 88.31 313 TRP A O 1
ATOM 2446 N N . CYS A 1 314 ? 24.317 5.414 1.198 1.00 85.75 314 CYS A N 1
ATOM 2447 C CA . CYS A 1 314 ? 24.659 4.190 1.928 1.00 85.75 314 CYS A CA 1
ATOM 2448 C C . CYS A 1 314 ? 25.856 4.319 2.897 1.00 85.75 314 CYS A C 1
ATOM 2450 O O . CYS A 1 314 ? 26.816 3.561 2.776 1.00 85.75 314 CYS A O 1
ATOM 2452 N N . PRO A 1 315 ? 25.831 5.232 3.888 1.00 85.69 315 PRO A N 1
ATOM 2453 C CA . PRO A 1 315 ? 26.933 5.389 4.847 1.00 85.69 315 PRO A CA 1
ATOM 2454 C C . PRO A 1 315 ? 27.148 4.175 5.774 1.00 85.69 315 PRO A C 1
ATOM 2456 O O . PRO A 1 315 ? 28.216 4.047 6.374 1.00 85.69 315 PRO A O 1
ATOM 2459 N N . TYR A 1 316 ? 26.161 3.281 5.909 1.00 85.81 316 TYR A N 1
ATOM 2460 C CA . TYR A 1 316 ? 26.245 2.067 6.729 1.00 85.81 316 TYR A CA 1
ATOM 2461 C C . TYR A 1 316 ? 26.009 0.802 5.880 1.00 85.81 316 TYR A C 1
ATOM 2463 O O . TYR A 1 316 ? 25.119 0.829 5.026 1.00 85.81 316 TYR A O 1
ATOM 2471 N N . PRO A 1 317 ? 26.735 -0.315 6.114 1.00 81.75 317 PRO A N 1
ATOM 2472 C CA . PRO A 1 317 ? 27.776 -0.539 7.128 1.00 81.75 317 PRO A CA 1
ATOM 2473 C C . PRO A 1 317 ? 29.085 0.223 6.850 1.00 81.75 317 PRO A C 1
ATOM 2475 O O . PRO A 1 317 ? 29.467 0.373 5.684 1.00 81.75 317 PRO A O 1
ATOM 2478 N N . PRO A 1 318 ? 29.808 0.683 7.893 1.00 77.00 318 PRO A N 1
ATOM 2479 C CA . PRO A 1 318 ? 31.101 1.340 7.722 1.00 77.00 318 PRO A CA 1
ATOM 2480 C C . PRO A 1 318 ? 32.070 0.410 6.972 1.00 77.00 318 PRO A C 1
ATOM 2482 O O . PRO A 1 318 ? 32.056 -0.800 7.177 1.00 77.00 318 PRO A O 1
ATOM 2485 N N . MET A 1 319 ? 32.894 0.978 6.087 1.00 73.31 319 MET A N 1
ATOM 2486 C CA . MET A 1 319 ? 33.742 0.311 5.073 1.00 73.31 319 MET A CA 1
ATOM 2487 C C . MET A 1 319 ? 33.018 -0.209 3.821 1.00 73.31 319 MET A C 1
ATOM 2489 O O . MET A 1 319 ? 33.472 0.090 2.717 1.00 73.31 319 MET A O 1
ATOM 2493 N N . LEU A 1 320 ? 31.894 -0.924 3.945 1.00 73.19 320 LEU A N 1
ATOM 2494 C CA . LEU A 1 320 ? 31.172 -1.459 2.774 1.00 73.19 320 LEU A CA 1
ATOM 2495 C C . LEU A 1 320 ? 30.380 -0.389 2.013 1.00 73.19 320 LEU A C 1
ATOM 2497 O O . LEU A 1 320 ? 30.245 -0.477 0.792 1.00 73.19 320 LEU A O 1
ATOM 2501 N N . GLY A 1 321 ? 29.902 0.640 2.716 1.00 65.44 321 GLY A N 1
ATOM 2502 C CA . GLY A 1 321 ? 29.062 1.690 2.141 1.00 65.44 321 GLY A CA 1
ATOM 2503 C C . GLY A 1 321 ? 29.671 2.396 0.926 1.00 65.44 321 GLY A C 1
ATOM 2504 O O . GLY A 1 321 ? 29.013 2.566 -0.099 1.00 65.44 321 GLY A O 1
ATOM 2505 N N . LYS A 1 322 ? 30.973 2.712 0.987 1.00 70.12 322 LYS A N 1
ATOM 2506 C CA . LYS A 1 322 ? 31.687 3.384 -0.113 1.00 70.12 322 LYS A CA 1
ATOM 2507 C C . LYS A 1 322 ? 31.798 2.520 -1.367 1.00 70.12 322 LYS A C 1
ATOM 2509 O O . LYS A 1 322 ? 31.792 3.061 -2.464 1.00 70.12 322 LYS A O 1
ATOM 2514 N N . VAL A 1 323 ? 31.893 1.199 -1.216 1.00 72.31 323 VAL A N 1
ATOM 2515 C CA . VAL A 1 323 ? 31.976 0.269 -2.351 1.00 72.31 323 VAL A CA 1
ATOM 2516 C C . VAL A 1 323 ? 30.589 0.035 -2.941 1.00 72.31 323 VAL A C 1
ATOM 2518 O O . VAL A 1 323 ? 30.419 0.106 -4.154 1.00 72.31 323 VAL A O 1
ATOM 2521 N N . MET A 1 324 ? 29.574 -0.172 -2.096 1.00 66.75 324 MET A N 1
ATOM 2522 C CA . MET A 1 324 ? 28.198 -0.368 -2.562 1.00 66.75 324 MET A CA 1
ATOM 2523 C C . MET A 1 324 ? 27.646 0.863 -3.288 1.00 66.75 324 MET A C 1
ATOM 2525 O O . MET A 1 324 ? 26.956 0.716 -4.294 1.00 66.75 324 MET A O 1
ATOM 2529 N N . GLY A 1 325 ? 28.016 2.068 -2.846 1.00 63.97 325 GLY A N 1
ATOM 2530 C CA . GLY A 1 325 ? 27.627 3.305 -3.518 1.00 63.97 325 GLY A CA 1
ATOM 2531 C C . GLY A 1 325 ? 28.255 3.524 -4.898 1.00 63.97 325 GLY A C 1
ATOM 2532 O O . GLY A 1 325 ? 27.764 4.364 -5.641 1.00 63.97 325 GLY A O 1
ATOM 2533 N N . VAL A 1 326 ? 29.304 2.774 -5.257 1.00 71.88 326 VAL A N 1
ATOM 2534 C CA . VAL A 1 326 ? 29.872 2.759 -6.620 1.00 71.88 326 VAL A CA 1
ATOM 2535 C C . VAL A 1 326 ? 29.128 1.768 -7.519 1.00 71.88 326 VAL A C 1
ATOM 2537 O O . VAL A 1 326 ? 29.089 1.944 -8.730 1.00 71.88 326 VAL A O 1
ATOM 2540 N N . VAL A 1 327 ? 28.533 0.721 -6.939 1.00 77.50 327 VAL A N 1
ATOM 2541 C CA . VAL A 1 327 ? 27.839 -0.337 -7.692 1.00 77.50 327 VAL A CA 1
ATOM 2542 C C . VAL A 1 327 ? 26.404 0.056 -8.034 1.00 77.50 327 VAL A C 1
ATOM 2544 O O . VAL A 1 327 ? 25.903 -0.332 -9.089 1.00 77.50 327 VAL A O 1
ATOM 2547 N N . LYS A 1 328 ? 25.730 0.796 -7.147 1.00 77.00 328 LYS A N 1
ATOM 2548 C CA . LYS A 1 328 ? 24.351 1.235 -7.356 1.00 77.00 328 LYS A CA 1
ATOM 2549 C C . LYS A 1 328 ? 24.267 2.753 -7.383 1.00 77.00 328 LYS A C 1
ATOM 2551 O O . LYS A 1 328 ? 24.538 3.407 -6.374 1.00 77.00 328 LYS A O 1
ATOM 2556 N N . ASP A 1 329 ? 23.833 3.268 -8.530 1.00 81.88 329 ASP A N 1
ATOM 2557 C CA . ASP A 1 329 ? 23.597 4.690 -8.740 1.00 81.88 329 ASP A CA 1
ATOM 2558 C C . ASP A 1 329 ? 22.612 5.247 -7.710 1.00 81.88 329 ASP A C 1
ATOM 2560 O O . ASP A 1 329 ? 21.695 4.563 -7.237 1.00 81.88 329 ASP A O 1
ATOM 2564 N N . LYS A 1 330 ? 22.822 6.517 -7.360 1.00 85.56 330 LYS A N 1
ATOM 2565 C CA . LYS A 1 330 ? 21.917 7.255 -6.484 1.00 85.56 330 LYS A CA 1
ATOM 2566 C C . LYS A 1 330 ? 20.550 7.323 -7.154 1.00 85.56 330 LYS A C 1
ATOM 2568 O O . LYS A 1 330 ? 20.422 7.880 -8.238 1.00 85.56 330 LYS A O 1
ATOM 2573 N N . SER A 1 331 ? 19.550 6.775 -6.477 1.00 88.31 331 SER A N 1
ATOM 2574 C CA . SER A 1 331 ? 18.156 6.814 -6.907 1.00 88.31 331 SER A CA 1
ATOM 2575 C C . SER A 1 331 ? 17.356 7.657 -5.930 1.00 88.31 331 SER A C 1
ATOM 2577 O O . SER A 1 331 ? 17.561 7.566 -4.715 1.00 88.31 331 SER A O 1
ATOM 2579 N N . THR A 1 332 ? 16.440 8.455 -6.463 1.00 93.12 332 THR A N 1
ATOM 2580 C CA . THR A 1 332 ? 15.442 9.178 -5.678 1.00 93.12 332 THR A CA 1
ATOM 2581 C C . THR A 1 332 ? 14.361 8.216 -5.187 1.00 93.12 332 THR A C 1
ATOM 2583 O O . THR A 1 332 ? 14.190 7.110 -5.712 1.00 93.12 332 THR A O 1
ATOM 2586 N N . LEU A 1 333 ? 13.684 8.616 -4.117 1.00 93.75 333 LEU A N 1
ATOM 2587 C CA . LEU A 1 333 ? 12.504 7.952 -3.589 1.00 93.75 333 LEU A CA 1
ATOM 2588 C C . LEU A 1 333 ? 11.265 8.465 -4.327 1.00 93.75 333 LEU A C 1
ATOM 2590 O O . LEU A 1 333 ? 11.170 9.653 -4.619 1.00 93.75 333 LEU A O 1
ATOM 2594 N N . VAL A 1 334 ? 10.309 7.581 -4.598 1.00 93.75 334 VAL A N 1
ATOM 2595 C CA . VAL A 1 334 ? 9.044 7.969 -5.231 1.00 93.75 334 VAL A CA 1
ATOM 2596 C C . VAL A 1 334 ? 8.189 8.745 -4.228 1.00 93.75 334 VAL A C 1
ATOM 2598 O O . VAL A 1 334 ? 7.920 8.244 -3.131 1.00 93.75 334 VAL A O 1
ATOM 2601 N N . VAL A 1 335 ? 7.769 9.948 -4.618 1.00 95.31 335 VAL A N 1
ATOM 2602 C CA . VAL A 1 335 ? 6.877 10.829 -3.854 1.00 95.31 335 VAL A CA 1
ATOM 2603 C C . VAL A 1 335 ? 5.505 10.836 -4.524 1.00 95.31 335 VAL A C 1
ATOM 2605 O O . VAL A 1 335 ? 5.405 10.859 -5.749 1.00 95.31 335 VAL A O 1
ATOM 2608 N N . PHE A 1 336 ? 4.449 10.797 -3.717 1.00 95.12 336 PHE A N 1
ATOM 2609 C CA . PHE A 1 336 ? 3.067 10.845 -4.176 1.00 95.12 336 PHE A CA 1
ATOM 2610 C C . PHE A 1 336 ? 2.396 12.133 -3.717 1.00 95.12 336 PHE A C 1
ATOM 2612 O O . PHE A 1 336 ? 2.604 12.602 -2.593 1.00 95.12 336 PHE A O 1
ATOM 2619 N N . ASP A 1 337 ? 1.530 12.665 -4.572 1.00 94.81 337 ASP A N 1
ATOM 2620 C CA . ASP A 1 337 ? 0.707 13.815 -4.244 1.00 94.81 337 ASP A CA 1
ATOM 2621 C C . ASP A 1 337 ? -0.287 13.446 -3.143 1.00 94.81 337 ASP A C 1
ATOM 2623 O O . ASP A 1 337 ? -1.033 12.465 -3.226 1.00 94.81 337 ASP A O 1
ATOM 2627 N N . ILE A 1 338 ? -0.317 14.265 -2.098 1.00 95.75 338 ILE A N 1
ATOM 2628 C CA . ILE A 1 338 ? -1.157 14.062 -0.922 1.00 95.75 338 ILE A CA 1
ATOM 2629 C C . ILE A 1 338 ? -1.915 15.342 -0.597 1.00 95.75 338 ILE A C 1
ATOM 2631 O O . ILE A 1 338 ? -1.393 16.453 -0.704 1.00 95.75 338 ILE A O 1
ATOM 2635 N N . ARG A 1 339 ? -3.167 15.194 -0.168 1.00 95.19 339 ARG A N 1
ATOM 2636 C CA . ARG A 1 339 ? -3.982 16.314 0.303 1.00 95.19 339 ARG A CA 1
ATOM 2637 C C . ARG A 1 339 ? -4.880 15.907 1.458 1.00 95.19 339 ARG A C 1
ATOM 2639 O O . ARG A 1 339 ? -5.221 14.740 1.634 1.00 95.19 339 ARG A O 1
ATOM 2646 N N . THR A 1 340 ? -5.333 16.898 2.212 1.00 95.44 340 THR A N 1
ATOM 2647 C CA . THR A 1 340 ? -6.425 16.739 3.172 1.00 95.44 340 THR A CA 1
ATOM 2648 C C . THR A 1 340 ? -7.721 17.265 2.568 1.00 95.44 340 THR A C 1
ATOM 2650 O O . THR A 1 340 ? -7.794 18.400 2.098 1.00 95.44 340 THR A O 1
ATOM 2653 N N . ARG A 1 341 ? -8.773 16.442 2.583 1.00 95.50 341 ARG A N 1
ATOM 2654 C CA . ARG A 1 341 ? -10.115 16.829 2.139 1.00 95.50 341 ARG A CA 1
ATOM 2655 C C . ARG A 1 341 ? -11.115 16.567 3.258 1.00 95.50 341 ARG A C 1
ATOM 2657 O O . ARG A 1 341 ? -11.470 15.431 3.567 1.00 95.50 341 ARG A O 1
ATOM 2664 N N . GLY A 1 342 ? -11.571 17.642 3.898 1.00 94.31 342 GLY A N 1
ATOM 2665 C CA . GLY A 1 342 ? -12.441 17.546 5.069 1.00 94.31 342 GLY A CA 1
ATOM 2666 C C . GLY A 1 342 ? -11.725 16.871 6.243 1.00 94.31 342 GLY A C 1
ATOM 2667 O O . GLY A 1 342 ? -10.787 17.437 6.795 1.00 94.31 342 GLY A O 1
ATOM 2668 N N . LYS A 1 343 ? -12.180 15.673 6.629 1.00 94.88 343 LYS A N 1
ATOM 2669 C CA . LYS A 1 343 ? -11.605 14.876 7.732 1.00 94.88 343 LYS A CA 1
ATOM 2670 C C . LYS A 1 343 ? -10.718 13.724 7.257 1.00 94.88 343 LYS A C 1
ATOM 2672 O O . LYS A 1 343 ? -10.293 12.922 8.083 1.00 94.88 343 LYS A O 1
ATOM 2677 N N . ASN A 1 344 ? -10.482 13.626 5.952 1.00 96.69 344 ASN A N 1
ATOM 2678 C CA . ASN A 1 344 ? -9.782 12.511 5.336 1.00 96.69 344 ASN A CA 1
ATOM 2679 C C . ASN A 1 344 ? -8.478 12.971 4.690 1.00 96.69 344 ASN A C 1
ATOM 2681 O O . ASN A 1 344 ? -8.382 14.083 4.162 1.00 96.69 344 ASN A O 1
ATOM 2685 N N . VAL A 1 345 ? -7.500 12.075 4.709 1.00 96.75 345 VAL A N 1
ATOM 2686 C CA . VAL A 1 345 ? -6.276 12.165 3.920 1.00 96.75 345 VAL A CA 1
ATOM 2687 C C . VAL A 1 345 ? -6.497 11.396 2.621 1.00 96.75 345 VAL A C 1
ATOM 2689 O O . VAL A 1 345 ? -6.924 10.240 2.648 1.00 96.75 345 VAL A O 1
ATOM 2692 N N . GLU A 1 346 ? -6.225 12.046 1.495 1.00 96.50 346 GLU A N 1
ATOM 2693 C CA . GLU A 1 346 ? -6.324 11.472 0.154 1.00 96.50 346 GLU A CA 1
ATOM 2694 C C . GLU A 1 346 ? -4.950 11.499 -0.524 1.00 96.50 346 GLU A C 1
ATOM 2696 O O . GLU A 1 346 ? -4.217 12.482 -0.394 1.00 96.50 346 GLU A O 1
ATOM 2701 N N . VAL A 1 347 ? -4.619 10.441 -1.264 1.00 95.75 347 VAL A N 1
ATOM 2702 C CA . VAL A 1 347 ? -3.372 10.315 -2.033 1.00 95.75 347 VAL A CA 1
ATOM 2703 C C . VAL A 1 347 ? -3.708 10.061 -3.499 1.00 95.75 347 VAL A C 1
ATOM 2705 O O . VAL A 1 347 ? -4.615 9.287 -3.803 1.00 95.75 347 VAL A O 1
ATOM 2708 N N . ARG A 1 348 ? -2.985 10.719 -4.405 1.00 93.88 348 ARG A N 1
ATOM 2709 C CA . ARG A 1 348 ? -3.081 10.523 -5.855 1.00 93.88 348 ARG A CA 1
ATOM 2710 C C . ARG A 1 348 ? -2.010 9.521 -6.283 1.00 93.88 348 ARG A C 1
ATOM 2712 O O . ARG A 1 348 ? -0.821 9.781 -6.139 1.00 93.88 348 ARG A O 1
ATOM 2719 N N . LEU A 1 349 ? -2.432 8.372 -6.806 1.00 89.62 349 LEU A N 1
ATOM 2720 C CA . LEU A 1 349 ? -1.521 7.256 -7.098 1.00 89.62 349 LEU A CA 1
ATOM 2721 C C . LEU A 1 349 ? -0.694 7.457 -8.382 1.00 89.62 349 LEU A C 1
ATOM 2723 O O . LEU A 1 349 ? 0.435 6.981 -8.454 1.00 89.62 349 LEU A O 1
ATOM 2727 N N . ASN A 1 350 ? -1.210 8.210 -9.358 1.00 83.31 350 ASN A N 1
ATOM 2728 C CA . ASN A 1 350 ? -0.564 8.385 -10.668 1.00 83.31 350 ASN A CA 1
ATOM 2729 C C . ASN A 1 350 ? 0.488 9.510 -10.716 1.00 83.31 350 ASN A C 1
ATOM 2731 O O . ASN A 1 350 ? 1.225 9.604 -11.691 1.00 83.31 350 ASN A O 1
ATOM 2735 N N . SER A 1 351 ? 0.612 10.344 -9.674 1.00 78.19 351 SER A N 1
ATOM 2736 C CA . SER A 1 351 ? 1.525 11.504 -9.697 1.00 78.19 351 SER A CA 1
ATOM 2737 C C . SER A 1 351 ? 2.999 11.116 -9.859 1.00 78.19 351 SER A C 1
ATOM 2739 O O . SER A 1 351 ? 3.782 11.889 -10.392 1.00 78.19 351 SER A O 1
ATOM 2741 N N . ALA A 1 352 ? 3.375 9.906 -9.435 1.00 66.75 352 ALA A N 1
ATOM 2742 C CA . ALA A 1 352 ? 4.738 9.398 -9.548 1.00 66.75 352 ALA A CA 1
ATOM 2743 C C . ALA A 1 352 ? 5.227 9.228 -11.000 1.00 66.75 352 ALA A C 1
ATOM 2745 O O . ALA A 1 352 ? 6.433 9.177 -11.226 1.00 66.75 352 ALA A O 1
ATOM 2746 N N . LEU A 1 353 ? 4.311 9.097 -11.968 1.00 60.66 353 LEU A N 1
ATOM 2747 C CA . LEU A 1 353 ? 4.640 8.889 -13.382 1.00 60.66 353 LEU A CA 1
ATOM 2748 C C . LEU A 1 353 ? 4.759 10.215 -14.153 1.00 60.66 353 LEU A C 1
ATOM 2750 O O . LEU A 1 353 ? 5.543 10.307 -15.093 1.0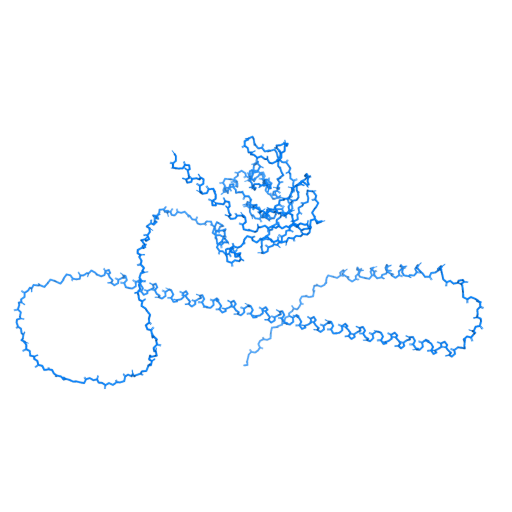0 60.66 353 LEU A O 1
ATOM 2754 N N . ASP A 1 354 ? 4.047 11.256 -13.713 1.00 57.91 354 ASP A N 1
ATOM 2755 C CA . ASP A 1 354 ? 3.938 12.542 -14.420 1.00 57.91 354 ASP A CA 1
ATOM 2756 C C . ASP A 1 354 ? 5.236 13.379 -14.397 1.00 57.91 354 ASP A C 1
ATOM 2758 O O . ASP A 1 354 ? 5.404 14.316 -15.188 1.00 57.91 354 ASP A O 1
ATOM 2762 N N . ASP A 1 355 ? 6.159 13.090 -13.476 1.00 55.12 355 ASP A N 1
ATOM 2763 C CA . ASP A 1 355 ? 7.387 13.873 -13.310 1.00 55.12 355 ASP A CA 1
ATOM 2764 C C . ASP A 1 355 ? 8.539 13.419 -14.225 1.00 55.12 355 ASP A C 1
ATOM 2766 O O . ASP A 1 355 ? 9.391 14.243 -14.578 1.00 55.12 355 ASP A O 1
ATOM 2770 N N . GLU A 1 356 ? 8.540 12.170 -14.709 1.00 54.69 356 GLU A N 1
ATOM 2771 C CA . GLU A 1 356 ? 9.574 11.694 -15.648 1.00 54.69 356 GLU A CA 1
ATOM 2772 C C . GLU A 1 356 ? 9.439 12.351 -17.037 1.00 54.69 356 GLU A C 1
ATOM 2774 O O . GLU A 1 356 ? 10.441 12.674 -17.691 1.00 54.69 356 GLU A O 1
ATOM 2779 N N . ASP A 1 357 ? 8.210 12.657 -17.462 1.00 50.38 357 ASP A N 1
ATOM 2780 C CA . ASP A 1 357 ? 7.950 13.285 -18.760 1.00 50.38 357 ASP A CA 1
ATOM 2781 C C . ASP A 1 357 ? 8.423 14.746 -18.807 1.00 50.38 357 ASP A C 1
ATOM 2783 O O . ASP A 1 357 ? 9.007 15.188 -19.806 1.00 50.38 357 ASP A O 1
ATOM 2787 N N . LYS A 1 358 ? 8.290 15.486 -17.699 1.00 47.00 358 LYS A N 1
ATOM 2788 C CA . LYS A 1 358 ? 8.744 16.886 -17.599 1.00 47.00 358 LYS A CA 1
ATOM 2789 C C . LYS A 1 358 ? 10.268 17.004 -17.638 1.00 47.00 358 LYS A C 1
ATOM 2791 O O . LYS A 1 358 ? 10.805 17.955 -18.224 1.00 47.00 358 LYS A O 1
ATOM 2796 N N . GLU A 1 359 ? 10.993 16.043 -17.061 1.00 49.41 359 GLU A N 1
ATOM 2797 C CA . GLU A 1 359 ? 12.457 16.045 -17.130 1.00 49.41 359 GLU A CA 1
ATOM 2798 C C . GLU A 1 359 ? 12.947 15.778 -18.568 1.00 49.41 359 GLU A C 1
ATOM 2800 O O . GLU A 1 359 ? 13.900 16.416 -19.037 1.00 49.41 359 GLU A O 1
ATOM 2805 N N . SER A 1 360 ? 12.251 14.915 -19.317 1.00 46.59 360 SER A N 1
ATOM 2806 C CA . SER A 1 360 ? 12.577 14.607 -20.716 1.00 46.59 360 SER A CA 1
ATOM 2807 C C . SER A 1 360 ? 12.320 15.789 -21.676 1.00 46.59 360 SER A C 1
ATOM 2809 O O . SER A 1 360 ? 13.134 16.062 -22.573 1.00 46.59 360 SER A O 1
ATOM 2811 N N . GLU A 1 361 ? 11.263 16.578 -21.447 1.00 46.84 361 GLU A N 1
ATOM 2812 C CA . GLU A 1 361 ? 10.981 17.790 -22.227 1.00 46.84 361 GLU A CA 1
ATOM 2813 C C . GLU A 1 361 ? 12.003 18.904 -21.961 1.00 46.84 361 GLU A C 1
ATOM 2815 O O . GLU A 1 361 ? 12.473 19.563 -22.899 1.00 46.84 361 GLU A O 1
ATOM 2820 N N . SER A 1 362 ? 12.418 19.086 -20.704 1.00 48.22 362 SER A N 1
ATOM 2821 C CA . SER A 1 362 ? 13.398 20.118 -20.341 1.00 48.22 362 SER A CA 1
ATOM 2822 C C . SER A 1 362 ? 14.789 19.858 -20.949 1.00 48.22 362 SER A C 1
ATOM 2824 O O . SER A 1 362 ? 15.433 20.783 -21.460 1.00 48.22 362 SER A O 1
ATOM 2826 N N . LYS A 1 363 ? 15.225 18.589 -21.011 1.00 47.12 363 LYS A N 1
ATOM 2827 C CA . LYS A 1 363 ? 16.472 18.174 -21.686 1.00 47.12 363 LYS A CA 1
ATOM 2828 C C . LYS A 1 363 ? 16.403 18.341 -23.205 1.00 47.12 363 LYS A C 1
ATOM 2830 O O . LYS A 1 363 ? 17.415 18.657 -23.833 1.00 47.12 363 LYS A O 1
ATOM 2835 N N . THR A 1 364 ? 15.223 18.190 -23.802 1.00 46.09 364 THR A N 1
ATOM 2836 C CA . THR A 1 364 ? 15.031 18.354 -25.252 1.00 46.09 364 THR A CA 1
ATOM 2837 C C . THR A 1 364 ? 15.055 19.827 -25.675 1.00 46.09 364 THR A C 1
ATOM 2839 O O . THR A 1 364 ? 15.558 20.153 -26.752 1.00 46.09 364 THR A O 1
ATOM 2842 N N . LYS A 1 365 ? 14.582 20.738 -24.815 1.00 47.91 365 LYS A N 1
ATOM 2843 C CA . LYS A 1 365 ? 14.613 22.189 -25.069 1.00 47.91 365 LYS A CA 1
ATOM 2844 C C . LYS A 1 365 ? 16.027 22.773 -24.975 1.00 47.91 365 LYS A C 1
ATOM 2846 O O . LYS A 1 365 ? 16.425 23.523 -25.857 1.00 47.91 365 LYS A O 1
ATOM 2851 N N . LYS A 1 366 ? 16.825 22.332 -23.997 1.00 45.81 366 LYS A N 1
ATOM 2852 C CA . LYS A 1 366 ? 18.218 22.781 -23.796 1.00 45.81 366 LYS A CA 1
ATOM 2853 C C . LYS A 1 366 ? 19.212 22.276 -24.857 1.00 45.81 366 LYS A C 1
ATOM 2855 O O . LYS A 1 366 ? 20.350 22.716 -24.888 1.00 45.81 366 LYS A O 1
ATOM 2860 N N . ARG A 1 367 ? 18.804 21.333 -25.713 1.00 49.53 367 ARG A N 1
ATOM 2861 C CA . ARG A 1 367 ? 19.589 20.855 -26.868 1.00 49.53 367 ARG A CA 1
ATOM 2862 C C . ARG A 1 367 ? 19.274 21.597 -28.175 1.00 49.53 367 ARG A C 1
ATOM 2864 O O . ARG A 1 367 ? 19.901 21.299 -29.189 1.00 49.53 367 ARG A O 1
ATOM 2871 N N . LYS A 1 368 ? 18.270 22.481 -28.174 1.00 47.47 368 LYS A N 1
ATOM 2872 C CA . LYS A 1 368 ? 17.840 23.275 -29.339 1.00 47.47 368 LYS A CA 1
ATOM 2873 C C . LYS A 1 368 ? 18.235 24.755 -29.264 1.00 47.47 368 LYS A C 1
ATOM 2875 O O . LYS A 1 368 ? 18.056 25.447 -30.262 1.00 47.47 368 LYS A O 1
ATOM 2880 N N . GLU A 1 369 ? 18.754 25.204 -28.126 1.00 43.00 369 GLU A N 1
ATOM 2881 C CA . GLU A 1 369 ? 19.514 26.453 -27.963 1.00 43.00 369 GLU A CA 1
ATOM 2882 C C . GLU A 1 369 ? 21.005 26.120 -27.941 1.00 43.00 369 GLU A C 1
ATOM 2884 O O . GLU A 1 369 ? 21.785 26.922 -28.501 1.00 43.00 369 GLU A O 1
#

Organism: NCBI:txid210454

pLDDT: mean 75.26, std 21.96, range [31.59, 98.56]

Foldseek 3Di:
DDDDDDDDDDPPDDPPCPVVVVVVVVVVVVVVVVVPPPDDDPDPDPDDDDPDDPVNVVVVVVVVVVVVVVVVVVVVVVVVVVVVVVVVVVVVVVVVVVVVVVVVVVVVVVVVVVVVVVVVVVVVVVVVVVVVPPPPPPPPCPDDDDDDDDDDDDDDDDDDDDDDDDDDDDDDDDDDDDDDDDDDDDDDDDDDDDDPPVVCVVVVVVVVPVQDDPDQDWAFWFFPVVADAQAWDWTQDSNFTKIWGHHNVNPDIWIFGLADPQHGQGQNPFHWDKAAADPPDDDPDPVNIAIWGARPAQRFTAGRVWQATDDQQRPPPPPVSVVSCVVDDGDGTQTWDWDDDDRTIITGPCPSPVVVVVVVVVVVVVVVD

InterPro domains:
  IPR017941 Rieske [2Fe-2S] iron-sulphur domain [PF00355] (217-311)
  IPR017941 Rieske [2Fe-2S] iron-sulphur domain [PS51296] (219-334)
  IPR036922 Rieske [2Fe-2S] iron-sulphur domain superfamily [G3DSA:2.102.10.10] (216-357)
  IPR036922 Rieske [2Fe-2S] iron-sulphur domain superfamily [SSF50022] (216-351)

Sequence (369 aa):
DDSEGRDISIPSLLPLGALDALESAAKDVRGQLTKVRSSEVLEDAVSEGYLLTPDDESKRLSALRREQAAKRKKQLEEEAKRQQARRDEATRLAEARQAAIDEKRRINEEIRLKAKKQKEQQERMKVILEASKQPKRENTNTGTPRKFPRSNQAMAADEQLQKGERRNPQSVPQKFLANRKPKKEDDDSKFNFPNPFPAVQRAASGAWESVFGDDEEWVTVFPTSRLDPGEVVPVNVAGLDLLVVASVTGKKIYCIANSCAHLGTPLESGPLERRKVPVGVSTSSPDGCEDCIVCPLHRTAFALETGEVRGEWCPYPPMLGKVMGVVKDKSTLVVFDIRTRGKNVEVRLNSALDDEDKESESKTKKRKE

Secondary structure (DSSP, 8-state):
---------------TTHHHHHHHHHHHHHHHHTSSSSSSSSSS--S------HHHHHHHHHHHHHHHHHHHHHHHHHHHHHHHHHHHHHHHHHHHHHHHHHHHHHHHHHHHHHHHHHHHHHHHHHHHHHHHTS----------------------------------------------PPPPPP------PPPSHHHHHHHHHHHHTTTS-SS--EEEEEEGGG--TT-EEEEEETTEEEEEEE-TTSS-EEEEESS-TTT---STTSPEEEEEPPTTS--S-TTSEEEEEEPTTT--EEETTT--B-S-SS--STTHHHHHHHHS---PPPEEEEEEETTEEEEESTHHHHHHHHHHHHHHHTT--

Radius of gyration: 39.81 Å; chains: 1; bounding box: 82×77×139 Å